Protein AF-A0A151JAX7-F1 (afdb_monomer_lite)

Secondary structure (DSSP, 8-state):
--TTTSS---SEETTEE-------TT----TTTTTS-SSHHHHHHHHTT--GGGPPPP-------------------------HHHHHHHHHHHHHHHHHHHHHHHHHHHSTTGGGS-HHHHHHHHHHHHHHHHHHHHHT-SS-HHHHH-S---S--HHHHHHHHHHHHHHHHT--HHHHHHHHHHHH--GGG-TTSTTHHHHHHHHHHHHHHHHHHHGGG-TTHHHHHHHHHTTHHHHHHS-HHHHHHHHTHHHHTT--HHHHHHH--

Structure (mmCIF, N/CA/C/O backbone):
data_AF-A0A151JAX7-F1
#
_entry.id   AF-A0A151JAX7-F1
#
loop_
_atom_site.group_PDB
_atom_site.id
_atom_site.type_symbol
_atom_site.label_atom_id
_atom_site.label_alt_id
_atom_site.label_comp_id
_atom_site.label_asym_id
_atom_site.label_entity_id
_atom_site.label_seq_id
_atom_site.pdbx_PDB_ins_code
_atom_site.Cartn_x
_atom_site.Cartn_y
_atom_site.Cartn_z
_atom_site.occupancy
_atom_site.B_iso_or_equiv
_atom_site.auth_seq_id
_atom_site.auth_comp_id
_atom_site.auth_asym_id
_atom_site.auth_atom_id
_atom_site.pdbx_PDB_model_num
ATOM 1 N N . SER A 1 1 ? -1.489 -34.988 -18.389 1.00 73.06 1 SER A N 1
ATOM 2 C CA . SER A 1 1 ? -1.586 -33.617 -17.845 1.00 73.06 1 SER A CA 1
ATOM 3 C C . SER A 1 1 ? -2.303 -33.645 -16.506 1.00 73.06 1 SER A C 1
ATOM 5 O O . SER A 1 1 ? -2.998 -34.612 -16.208 1.00 73.06 1 SER A O 1
ATOM 7 N N . CYS A 1 2 ? -2.113 -32.609 -15.694 1.00 79.25 2 CYS A N 1
ATOM 8 C CA . CYS A 1 2 ? -2.786 -32.415 -14.418 1.00 79.25 2 CYS A CA 1
ATOM 9 C C . CYS A 1 2 ? -4.282 -32.121 -14.620 1.00 79.25 2 CYS A C 1
ATOM 11 O O . CYS A 1 2 ? -4.638 -31.241 -15.404 1.00 79.25 2 CYS A O 1
ATOM 13 N N . LYS A 1 3 ? -5.155 -32.807 -13.873 1.00 77.44 3 LYS A N 1
ATOM 14 C CA . LYS A 1 3 ? -6.619 -32.620 -13.922 1.00 77.44 3 LYS A CA 1
ATOM 15 C C . LYS A 1 3 ? -7.117 -31.334 -13.240 1.00 77.44 3 LYS A C 1
ATOM 17 O O . LYS A 1 3 ? -8.266 -30.961 -13.440 1.00 77.44 3 LYS A O 1
ATOM 22 N N . VAL A 1 4 ? -6.258 -30.653 -12.477 1.00 74.44 4 VAL A N 1
ATOM 23 C CA . VAL A 1 4 ? -6.558 -29.386 -11.777 1.00 74.44 4 VAL A CA 1
ATOM 24 C C . VAL A 1 4 ? -6.078 -28.155 -12.556 1.00 74.44 4 VAL A C 1
ATOM 26 O O . VAL A 1 4 ? -6.775 -27.149 -12.568 1.00 74.44 4 VAL A O 1
ATOM 29 N N . CYS A 1 5 ? -4.898 -28.221 -13.191 1.00 73.25 5 CYS A N 1
ATOM 30 C CA . CYS A 1 5 ? -4.202 -27.054 -13.765 1.00 73.25 5 CYS A CA 1
ATOM 31 C C . CYS A 1 5 ? -3.750 -27.213 -15.233 1.00 73.25 5 CYS A C 1
ATOM 33 O O . CYS A 1 5 ? -3.081 -26.329 -15.764 1.00 73.25 5 CYS A O 1
ATOM 35 N N . GLY A 1 6 ? -4.025 -28.351 -15.882 1.00 73.19 6 GLY A N 1
ATOM 36 C CA . GLY A 1 6 ? -3.649 -28.634 -17.278 1.00 73.19 6 GLY A CA 1
ATOM 37 C C . GLY A 1 6 ? -2.161 -28.930 -17.540 1.00 73.19 6 GLY A C 1
ATOM 38 O O . GLY A 1 6 ? -1.843 -29.594 -18.524 1.00 73.19 6 GLY A O 1
ATOM 39 N N . ASP A 1 7 ? -1.251 -28.503 -16.661 1.00 72.50 7 ASP A N 1
ATOM 40 C CA . ASP A 1 7 ? 0.206 -28.640 -16.828 1.00 72.50 7 ASP A CA 1
ATOM 41 C C . ASP A 1 7 ? 0.717 -30.104 -16.840 1.00 72.50 7 ASP A C 1
ATOM 43 O O . ASP A 1 7 ? -0.029 -31.067 -16.626 1.00 72.50 7 ASP A O 1
ATOM 47 N N . ARG A 1 8 ? 2.022 -30.293 -17.073 1.00 75.50 8 ARG A N 1
ATOM 48 C CA . ARG A 1 8 ? 2.730 -31.554 -16.832 1.00 75.50 8 ARG A CA 1
ATOM 49 C C . ARG A 1 8 ? 2.497 -32.011 -15.385 1.00 75.50 8 ARG A C 1
ATOM 51 O O . ARG A 1 8 ? 2.460 -31.211 -14.457 1.00 75.50 8 ARG A O 1
ATOM 58 N N . SER A 1 9 ? 2.303 -33.314 -15.223 1.00 71.88 9 SER A N 1
ATOM 59 C CA . SER A 1 9 ? 2.094 -33.986 -13.942 1.00 71.88 9 SER A CA 1
ATOM 60 C C . SER A 1 9 ? 3.089 -35.137 -13.873 1.00 71.88 9 SER A C 1
ATOM 62 O O . SER A 1 9 ? 3.287 -35.814 -14.885 1.00 71.88 9 SER A O 1
ATOM 64 N N . TYR A 1 10 ? 3.736 -35.316 -12.722 1.00 71.38 10 TYR A N 1
ATOM 65 C CA . TYR A 1 10 ? 4.829 -36.279 -12.541 1.00 71.38 10 TYR A CA 1
ATOM 66 C C . TYR A 1 10 ? 4.377 -37.596 -11.888 1.00 71.38 10 TYR A C 1
ATOM 68 O O . TYR A 1 10 ? 5.134 -38.559 -11.871 1.00 71.38 10 TYR A O 1
ATOM 76 N N . GLY A 1 11 ? 3.130 -37.673 -11.412 1.00 73.94 11 GLY A N 1
ATOM 77 C CA . GLY A 1 11 ? 2.561 -38.868 -10.794 1.00 73.94 11 GLY A CA 1
ATOM 78 C C . GLY A 1 11 ? 1.095 -38.684 -10.398 1.00 73.94 11 GLY A C 1
ATOM 79 O O . GLY A 1 11 ? 0.466 -37.676 -10.729 1.00 73.94 11 GLY A O 1
ATOM 80 N N . LYS A 1 12 ? 0.544 -39.660 -9.670 1.00 71.94 12 LYS A N 1
ATOM 81 C CA . LYS A 1 12 ? -0.737 -39.507 -8.965 1.00 71.94 12 LYS A CA 1
ATOM 82 C C . LYS A 1 12 ? -0.459 -38.993 -7.554 1.00 71.94 12 LYS A C 1
ATOM 84 O O . LYS A 1 12 ? 0.249 -39.655 -6.804 1.00 71.94 12 LYS A O 1
ATOM 89 N N . HIS A 1 13 ? -1.041 -37.856 -7.192 1.00 68.00 13 HIS A N 1
ATOM 90 C CA . HIS A 1 13 ? -0.962 -37.278 -5.852 1.00 68.00 13 HIS A CA 1
ATOM 91 C C . HIS A 1 13 ? -2.361 -37.435 -5.245 1.00 68.00 13 HIS A C 1
ATOM 93 O O . HIS A 1 13 ? -3.346 -36.988 -5.840 1.00 68.00 13 HIS A O 1
ATOM 99 N N . TYR A 1 14 ? -2.462 -38.145 -4.118 1.00 73.12 14 TYR A N 1
ATOM 100 C CA . TYR A 1 14 ? -3.731 -38.418 -3.423 1.00 73.12 14 TYR A CA 1
ATOM 101 C C . TYR A 1 14 ? -4.831 -39.024 -4.332 1.00 73.12 14 TYR A C 1
ATOM 103 O O . TYR A 1 14 ? -6.004 -38.656 -4.266 1.00 73.12 14 TYR A O 1
ATOM 111 N N . GLY A 1 15 ? -4.426 -39.936 -5.227 1.00 73.56 15 GLY A N 1
ATOM 112 C CA . GLY A 1 15 ? -5.291 -40.655 -6.176 1.00 73.56 15 GLY A CA 1
ATOM 113 C C . GLY A 1 15 ? -5.377 -40.056 -7.590 1.00 73.56 15 GLY A C 1
ATOM 114 O O . GLY A 1 15 ? -5.589 -40.801 -8.549 1.00 73.56 15 GLY A O 1
ATOM 115 N N . VAL A 1 16 ? -5.137 -38.751 -7.758 1.00 75.38 16 VAL A N 1
ATOM 116 C CA . VAL A 1 16 ? -5.398 -38.015 -9.014 1.00 75.38 16 VAL A CA 1
ATOM 117 C C . VAL A 1 16 ? -4.095 -37.508 -9.651 1.00 75.38 16 VAL A C 1
ATOM 119 O O . VAL A 1 16 ? -3.148 -37.149 -8.956 1.00 75.38 16 VAL A O 1
ATOM 122 N N . TYR A 1 17 ? -4.016 -37.461 -10.987 1.00 73.00 17 TYR A N 1
ATOM 123 C CA . TYR A 1 17 ? -2.887 -36.830 -11.691 1.00 73.00 17 TYR A CA 1
ATOM 124 C C . TYR A 1 17 ? -2.927 -35.306 -11.512 1.00 73.00 17 TYR A C 1
ATOM 126 O O . TYR A 1 17 ? -3.773 -34.627 -12.104 1.00 73.00 17 TYR A O 1
ATOM 134 N N . CYS A 1 18 ? -2.008 -34.780 -10.702 1.00 62.34 18 CYS A N 1
ATOM 135 C CA . CYS A 1 18 ? -2.061 -33.423 -10.150 1.00 62.34 18 CYS A CA 1
ATOM 136 C C . CYS A 1 18 ? -0.757 -32.622 -10.349 1.00 62.34 18 CYS A C 1
ATOM 138 O O . CYS A 1 18 ? 0.192 -33.099 -10.974 1.00 62.34 18 CYS A O 1
ATOM 140 N N . CYS A 1 19 ? -0.756 -31.368 -9.887 1.00 66.56 19 CYS A N 1
ATOM 141 C CA . CYS A 1 19 ? 0.385 -30.448 -9.858 1.00 66.56 19 CYS A CA 1
ATOM 142 C C . CYS A 1 19 ? 0.370 -29.718 -8.500 1.00 66.56 19 CYS A C 1
ATOM 144 O O . CYS A 1 19 ? -0.684 -29.204 -8.113 1.00 66.56 19 CYS A O 1
ATOM 146 N N . ASP A 1 20 ? 1.486 -29.673 -7.774 1.00 52.22 20 ASP A N 1
ATOM 147 C CA . ASP A 1 20 ? 1.509 -29.253 -6.359 1.00 52.22 20 ASP A CA 1
ATOM 148 C C . ASP A 1 20 ? 1.363 -27.731 -6.163 1.00 52.22 20 ASP A C 1
ATOM 150 O O . ASP A 1 20 ? 1.928 -26.945 -6.931 1.00 52.22 20 ASP A O 1
ATOM 154 N N . GLY A 1 21 ? 0.562 -27.298 -5.177 1.00 51.09 21 GLY A N 1
ATOM 155 C CA . GLY A 1 21 ? 0.432 -25.887 -4.764 1.00 51.09 21 GLY A CA 1
ATOM 156 C C . GLY A 1 21 ? -0.995 -25.333 -4.592 1.00 51.09 21 GLY A C 1
ATOM 157 O O . GLY A 1 21 ? -1.982 -26.048 -4.783 1.00 51.09 21 GLY A O 1
ATOM 158 N N . TYR A 1 22 ? -1.056 -24.035 -4.252 1.00 42.94 22 TYR A N 1
ATOM 159 C CA . TYR A 1 22 ? -2.248 -23.274 -3.826 1.00 42.94 22 TYR A CA 1
ATOM 160 C C . TYR A 1 22 ? -3.025 -22.559 -4.973 1.00 42.94 22 TYR A C 1
ATOM 162 O O . TYR A 1 22 ? -3.009 -23.091 -6.075 1.00 42.94 22 TYR A O 1
ATOM 170 N N . SER A 1 23 ? -3.886 -21.549 -4.723 1.00 43.47 23 SER A N 1
ATOM 171 C CA . SER A 1 23 ? -5.300 -21.575 -5.172 1.00 43.47 23 SER A CA 1
ATOM 172 C C . SER A 1 23 ? -6.257 -20.384 -4.784 1.00 43.47 23 SER A C 1
ATOM 174 O O . SER A 1 23 ? -6.189 -20.072 -3.643 1.00 43.47 23 SER A O 1
ATOM 176 N N . ASP A 1 24 ? -7.217 -19.720 -5.503 1.00 41.16 24 ASP A N 1
ATOM 177 C CA . ASP A 1 24 ? -8.305 -18.845 -4.842 1.00 41.16 24 ASP A CA 1
ATOM 178 C C . ASP A 1 24 ? -9.537 -18.392 -5.684 1.00 41.16 24 ASP A C 1
ATOM 180 O O . ASP A 1 24 ? -9.745 -18.870 -6.795 1.00 41.16 24 ASP A O 1
ATOM 184 N N . GLY A 1 25 ? -10.445 -17.596 -5.089 1.00 52.47 25 GLY A N 1
ATOM 185 C CA . GLY A 1 25 ? -11.794 -18.029 -4.651 1.00 52.47 25 GLY A CA 1
ATOM 186 C C . GLY A 1 25 ? -12.815 -18.388 -5.721 1.00 52.47 25 GLY A C 1
ATOM 187 O O . GLY A 1 25 ? -13.647 -19.280 -5.530 1.00 52.47 25 GLY A O 1
ATOM 188 N N . SER A 1 26 ? -12.696 -17.731 -6.864 1.00 61.34 26 SER A N 1
ATOM 189 C CA . SER A 1 26 ? -13.415 -18.004 -8.113 1.00 61.34 26 SER A CA 1
ATOM 190 C C . SER A 1 26 ? -12.463 -17.992 -9.319 1.00 61.34 26 SER A C 1
ATOM 192 O O . SER A 1 26 ? -12.898 -18.053 -10.467 1.00 61.34 26 SER A O 1
ATOM 194 N N . CYS A 1 27 ? -11.153 -17.900 -9.070 1.00 67.12 27 CYS A N 1
ATOM 195 C CA . CYS A 1 27 ? -10.136 -17.640 -10.074 1.00 67.12 27 CYS A CA 1
ATOM 196 C C . CYS A 1 27 ? -9.941 -18.835 -11.015 1.00 67.12 27 CYS A C 1
ATOM 198 O O . CYS A 1 27 ? -9.907 -19.996 -10.604 1.00 67.12 27 CYS A O 1
ATOM 200 N N . THR A 1 28 ? -9.750 -18.538 -12.300 1.00 74.75 28 THR A N 1
ATOM 201 C CA . THR A 1 28 ? -9.450 -19.542 -13.324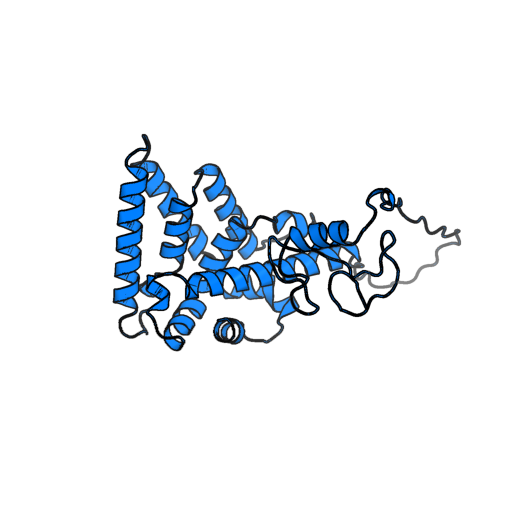 1.00 74.75 28 THR A CA 1
ATOM 202 C C . THR A 1 28 ? -8.102 -20.210 -13.046 1.00 74.75 28 THR A C 1
ATOM 204 O O . THR A 1 28 ? -7.063 -19.552 -13.056 1.00 74.75 28 THR A O 1
ATOM 207 N N . ILE A 1 29 ? -8.109 -21.526 -12.831 1.00 77.00 29 ILE A N 1
ATOM 208 C CA . ILE A 1 29 ? -6.897 -22.309 -12.569 1.00 77.00 29 ILE A CA 1
ATOM 209 C C . ILE A 1 29 ? -6.348 -22.864 -13.888 1.00 77.00 29 ILE A C 1
ATOM 211 O O . ILE A 1 29 ? -6.883 -23.819 -14.447 1.00 77.00 29 ILE A O 1
ATOM 215 N N . ASP A 1 30 ? -5.249 -22.283 -14.362 1.00 79.50 30 ASP A N 1
ATOM 216 C CA . ASP A 1 30 ? -4.492 -22.744 -15.531 1.00 79.50 30 ASP A CA 1
ATOM 217 C C . ASP A 1 30 ? -2.988 -22.849 -15.226 1.00 79.50 30 ASP A C 1
ATOM 219 O O . ASP A 1 30 ? -2.532 -22.526 -14.127 1.00 79.50 30 ASP A O 1
ATOM 223 N N . LYS A 1 31 ? -2.197 -23.305 -16.204 1.00 73.88 31 LYS A N 1
ATOM 224 C CA . LYS A 1 31 ? -0.750 -23.518 -16.058 1.00 73.88 31 LYS A CA 1
ATOM 225 C C . LYS A 1 31 ? 0.021 -22.277 -15.581 1.00 73.88 31 LYS A C 1
ATOM 227 O O . LYS A 1 31 ? 0.995 -22.446 -14.850 1.00 73.88 31 LYS A O 1
ATOM 232 N N . ALA A 1 32 ? -0.377 -21.071 -15.988 1.00 71.56 32 ALA A N 1
ATOM 233 C CA . ALA A 1 32 ? 0.330 -19.832 -15.665 1.00 71.56 32 ALA A CA 1
ATOM 234 C C . ALA A 1 32 ? -0.157 -19.205 -14.349 1.00 71.56 32 ALA A C 1
ATOM 236 O O . ALA A 1 32 ? 0.637 -18.630 -13.608 1.00 71.56 32 ALA A O 1
ATOM 237 N N . ARG A 1 33 ? -1.455 -19.330 -14.046 1.00 68.50 33 ARG A N 1
ATOM 238 C CA . ARG A 1 33 ? -2.114 -18.622 -12.933 1.00 68.50 33 ARG A CA 1
ATOM 239 C C . ARG A 1 33 ? -2.402 -19.488 -11.710 1.00 68.50 33 ARG A C 1
ATOM 241 O O . ARG A 1 33 ? -2.805 -18.967 -10.674 1.00 68.50 33 ARG A O 1
ATOM 248 N N . ARG A 1 34 ? -2.149 -20.801 -11.786 1.00 71.69 34 ARG A N 1
ATOM 249 C CA . ARG A 1 34 ? -2.422 -21.767 -10.706 1.00 71.69 34 ARG A CA 1
ATOM 250 C C . ARG A 1 34 ? -1.874 -21.397 -9.325 1.00 71.69 34 ARG A C 1
ATOM 252 O O . ARG A 1 34 ? -2.428 -21.907 -8.373 1.00 71.69 34 ARG A O 1
ATOM 259 N N . ASN A 1 35 ? -0.827 -20.578 -9.194 1.00 73.38 35 ASN A N 1
ATOM 260 C CA . ASN A 1 35 ? -0.209 -20.246 -7.899 1.00 73.38 35 ASN A CA 1
ATOM 261 C C . ASN A 1 35 ? -0.649 -18.884 -7.317 1.00 73.38 35 ASN A C 1
ATOM 263 O O . ASN A 1 35 ? -0.213 -18.538 -6.229 1.00 73.38 35 ASN A O 1
ATOM 267 N N . TRP A 1 36 ? -1.473 -18.090 -8.011 1.00 72.75 36 TRP A N 1
ATOM 268 C CA . TRP A 1 36 ? -1.684 -16.658 -7.712 1.00 72.75 36 TRP A CA 1
ATOM 269 C C . TRP A 1 36 ? -2.466 -16.322 -6.413 1.00 72.75 36 TRP A C 1
ATOM 271 O O . TRP A 1 36 ? -2.950 -15.198 -6.292 1.00 72.75 36 TRP A O 1
ATOM 281 N N . CYS A 1 37 ? -2.700 -17.270 -5.493 1.00 71.19 37 CYS A N 1
ATOM 282 C CA . CYS A 1 37 ? -3.835 -17.207 -4.556 1.00 71.19 37 CYS A CA 1
ATOM 283 C C . CYS A 1 37 ? -3.800 -18.310 -3.420 1.00 71.19 37 CYS A C 1
ATOM 285 O O . CYS A 1 37 ? -3.075 -19.277 -3.637 1.00 71.19 37 CYS A O 1
ATOM 287 N N . PRO A 1 38 ? -4.520 -18.227 -2.252 1.00 73.31 38 PRO A N 1
ATOM 288 C CA . PRO A 1 38 ? -4.564 -19.266 -1.152 1.00 73.31 38 PRO A CA 1
ATOM 289 C C . PRO A 1 38 ? -5.632 -20.433 -1.126 1.00 73.31 38 PRO A C 1
ATOM 291 O O . PRO A 1 38 ? -5.259 -21.595 -1.233 1.00 73.31 38 PRO A O 1
ATOM 294 N N . HIS A 1 39 ? -6.950 -20.165 -1.075 1.00 73.12 39 HIS A N 1
ATOM 295 C CA . HIS A 1 39 ? -8.173 -20.998 -1.314 1.00 73.12 39 HIS A CA 1
ATOM 296 C C . HIS A 1 39 ? -8.379 -22.098 -2.422 1.00 73.12 39 HIS A C 1
ATOM 298 O O . HIS A 1 39 ? -8.172 -23.297 -2.260 1.00 73.12 39 HIS A O 1
ATOM 304 N N . CYS A 1 40 ? -9.026 -21.708 -3.535 1.00 75.75 40 CYS A N 1
ATOM 305 C CA . CYS A 1 40 ? -9.858 -22.446 -4.519 1.00 75.75 40 CYS A CA 1
ATOM 306 C C . CYS A 1 40 ? -9.286 -23.520 -5.479 1.00 75.75 40 CYS A C 1
ATOM 308 O O . CYS A 1 40 ? -10.013 -24.442 -5.812 1.00 75.75 40 CYS A O 1
ATOM 310 N N . ARG A 1 41 ? -8.043 -23.512 -5.972 1.00 80.88 41 ARG A N 1
ATOM 311 C CA . ARG A 1 41 ? -7.425 -24.757 -6.494 1.00 80.88 41 ARG A CA 1
ATOM 312 C C . ARG A 1 41 ? -7.382 -25.911 -5.474 1.00 80.88 41 ARG A C 1
ATOM 314 O O . ARG A 1 41 ? -7.510 -27.033 -5.941 1.00 80.88 41 ARG A O 1
ATOM 321 N N . LEU A 1 42 ? -7.371 -25.708 -4.145 1.00 79.56 42 LEU A N 1
ATOM 322 C CA . LEU A 1 42 ? -7.659 -26.802 -3.191 1.00 79.56 42 LEU A CA 1
ATOM 323 C C . LEU A 1 42 ? -9.133 -27.244 -3.282 1.00 79.56 42 LEU A C 1
ATOM 325 O O . LEU A 1 42 ? -9.419 -28.426 -3.458 1.00 79.56 42 LEU A O 1
ATOM 329 N N . LYS A 1 43 ? -10.075 -26.292 -3.306 1.00 82.88 43 LYS A N 1
ATOM 330 C CA . LYS A 1 43 ? -11.500 -26.543 -3.630 1.00 82.88 43 LYS A CA 1
ATOM 331 C C . LYS A 1 43 ? -11.659 -27.267 -4.984 1.00 82.88 43 LYS A C 1
ATOM 333 O O . LYS A 1 43 ? -12.520 -28.133 -5.131 1.00 82.88 43 LYS A O 1
ATOM 338 N N . LYS A 1 44 ? -10.780 -26.997 -5.959 1.00 81.62 44 LYS A N 1
ATOM 339 C CA . LYS A 1 44 ? -10.714 -27.665 -7.265 1.00 81.62 44 LYS A CA 1
ATOM 340 C C . LYS A 1 44 ? -10.118 -29.068 -7.155 1.00 81.62 44 LYS A C 1
ATOM 342 O O . LYS A 1 44 ? -10.669 -29.962 -7.789 1.00 81.62 44 LYS A O 1
ATOM 347 N N . CYS A 1 45 ? -9.078 -29.279 -6.346 1.00 80.62 45 CYS A N 1
ATOM 348 C CA . CYS A 1 45 ? -8.534 -30.595 -6.005 1.00 80.62 45 CYS A CA 1
ATOM 349 C C . CYS A 1 45 ? -9.628 -31.503 -5.425 1.00 80.62 45 CYS A C 1
ATOM 351 O O . CYS A 1 45 ? -9.833 -32.605 -5.933 1.00 80.62 45 CYS A O 1
ATOM 353 N N . PHE A 1 46 ? -10.406 -31.018 -4.452 1.00 84.25 46 PHE A N 1
ATOM 354 C CA . PHE A 1 46 ? -11.568 -31.753 -3.945 1.00 84.25 46 PHE A CA 1
ATOM 355 C C . PHE A 1 46 ? -12.623 -31.978 -5.044 1.00 84.25 46 PHE A C 1
ATOM 357 O O . PHE A 1 46 ? -13.081 -33.103 -5.219 1.00 84.25 46 PHE A O 1
ATOM 364 N N . SER A 1 47 ? -12.915 -30.975 -5.888 1.00 82.88 47 SER A N 1
ATOM 365 C CA . SER A 1 47 ? -13.847 -31.131 -7.026 1.00 82.88 47 SER A CA 1
ATOM 366 C C . SER A 1 47 ? -13.414 -32.145 -8.102 1.00 82.88 47 SER A C 1
ATOM 368 O O . SER A 1 47 ? -14.223 -32.483 -8.962 1.00 82.88 47 SER A O 1
ATOM 370 N N . VAL A 1 48 ? -12.153 -32.599 -8.103 1.00 83.00 48 VAL A N 1
ATOM 371 C CA . VAL A 1 48 ? -11.654 -33.658 -9.004 1.00 83.00 48 VAL A CA 1
ATOM 372 C C . VAL A 1 48 ? -11.373 -34.981 -8.279 1.00 83.00 48 VAL A C 1
ATOM 374 O O . VAL A 1 48 ? -10.756 -35.867 -8.866 1.00 83.00 48 VAL A O 1
ATOM 377 N N . GLY A 1 49 ? -11.827 -35.131 -7.028 1.00 81.88 49 GLY A N 1
ATOM 378 C CA . GLY A 1 49 ? -11.735 -36.381 -6.267 1.00 81.88 49 GLY A CA 1
ATOM 379 C C . GLY A 1 49 ? -10.396 -36.621 -5.560 1.00 81.88 49 GLY A C 1
ATOM 380 O O . GLY A 1 49 ? -9.997 -37.771 -5.395 1.00 81.88 49 GLY A O 1
ATOM 381 N N . MET A 1 50 ? -9.676 -35.566 -5.165 1.00 85.12 50 MET A N 1
ATOM 382 C CA . MET A 1 50 ? -8.448 -35.701 -4.370 1.00 85.12 50 MET A CA 1
ATOM 383 C C . MET A 1 50 ? -8.758 -36.197 -2.942 1.00 85.12 50 MET A C 1
ATOM 385 O O . MET A 1 50 ? -9.537 -35.564 -2.232 1.00 85.12 50 MET A O 1
ATOM 389 N N . ASN A 1 51 ? -8.143 -37.306 -2.512 1.00 80.38 51 ASN A N 1
ATOM 390 C CA . ASN A 1 51 ? -8.440 -37.952 -1.225 1.00 80.38 51 ASN A CA 1
ATOM 391 C C . ASN A 1 51 ? -7.584 -37.407 -0.062 1.00 80.38 51 ASN A C 1
ATOM 393 O O . ASN A 1 51 ? -6.378 -37.648 -0.013 1.00 80.38 51 ASN A O 1
ATOM 397 N N . THR A 1 52 ? -8.209 -36.754 0.921 1.00 77.19 52 THR A N 1
ATOM 398 C CA . THR A 1 52 ? -7.540 -36.252 2.138 1.00 77.19 52 THR A CA 1
ATOM 399 C C . THR A 1 52 ? -6.934 -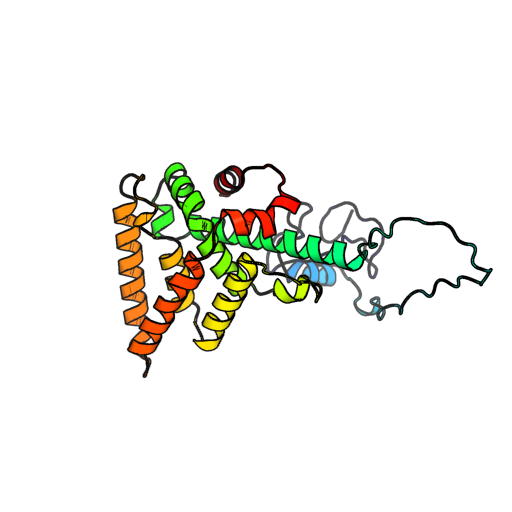37.358 3.004 1.00 77.19 52 THR A C 1
ATOM 401 O O . THR A 1 52 ? -5.847 -37.172 3.540 1.00 77.19 52 THR A O 1
ATOM 404 N N . ALA A 1 53 ? -7.563 -38.535 3.085 1.00 77.12 53 ALA A N 1
ATOM 405 C CA . ALA A 1 53 ? -7.079 -39.666 3.886 1.00 77.12 53 ALA A CA 1
ATOM 406 C C . ALA A 1 53 ? -5.823 -40.356 3.306 1.00 77.12 53 ALA A C 1
ATOM 408 O O . ALA A 1 53 ? -5.342 -41.340 3.861 1.00 77.12 53 ALA A O 1
ATOM 409 N N . ALA A 1 54 ? -5.291 -39.860 2.182 1.00 76.81 54 ALA A N 1
ATOM 410 C CA . ALA A 1 54 ? -3.994 -40.264 1.642 1.00 76.81 54 ALA A CA 1
ATOM 411 C C . ALA A 1 54 ? -2.832 -39.352 2.098 1.00 76.81 54 ALA A C 1
ATOM 413 O O . ALA A 1 54 ? -1.689 -39.589 1.704 1.00 76.81 54 ALA A O 1
ATOM 414 N N . VAL A 1 55 ? -3.099 -38.321 2.912 1.00 78.50 55 VAL A N 1
ATOM 415 C CA . VAL A 1 55 ? -2.067 -37.581 3.655 1.00 78.50 55 VAL A CA 1
ATOM 416 C C . VAL A 1 5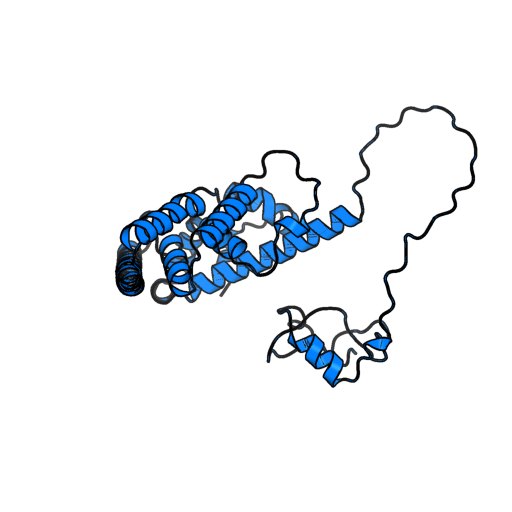5 ? -1.609 -38.447 4.831 1.00 78.50 55 VAL A C 1
ATOM 418 O O . VAL A 1 55 ? -2.432 -38.943 5.595 1.00 78.50 55 VAL A O 1
ATOM 421 N N . GLN A 1 56 ? -0.298 -38.642 4.966 1.00 78.81 56 GLN A N 1
ATOM 422 C CA . GLN A 1 56 ? 0.313 -39.287 6.131 1.00 78.81 56 GLN A CA 1
ATOM 423 C C . GLN A 1 56 ? 0.871 -38.216 7.071 1.00 78.81 56 GLN A C 1
ATOM 425 O O . GLN A 1 56 ? 1.247 -37.140 6.607 1.00 78.81 56 GLN A O 1
ATOM 430 N N . GLU A 1 57 ? 0.963 -38.522 8.364 1.00 77.31 57 GLU A N 1
ATOM 431 C CA . GLU A 1 57 ? 1.706 -37.687 9.314 1.00 77.31 57 GLU A CA 1
ATOM 432 C C . GLU A 1 57 ? 3.189 -37.581 8.926 1.00 77.31 57 GLU A C 1
ATOM 434 O O . GLU A 1 57 ? 3.733 -38.432 8.209 1.00 77.31 57 GLU A O 1
ATOM 439 N N . GLU A 1 58 ? 3.840 -36.512 9.392 1.00 72.94 58 GLU A N 1
ATOM 440 C CA . GLU A 1 58 ? 5.215 -36.201 9.013 1.00 72.94 58 GLU A CA 1
ATOM 441 C C . GLU A 1 58 ? 6.187 -37.328 9.362 1.00 72.94 58 GLU A C 1
ATOM 443 O O . GLU A 1 58 ? 6.228 -37.855 10.477 1.00 72.94 58 GLU A O 1
ATOM 448 N N . ARG A 1 59 ? 7.015 -37.697 8.383 1.00 71.56 59 ARG A N 1
ATOM 449 C CA . ARG A 1 59 ? 7.975 -38.787 8.562 1.00 71.56 59 ARG A CA 1
ATOM 450 C C . ARG A 1 59 ? 9.158 -38.266 9.361 1.00 71.56 59 ARG A C 1
ATOM 452 O O . ARG A 1 59 ? 9.957 -37.491 8.838 1.00 71.56 59 ARG A O 1
ATOM 459 N N . GLY A 1 60 ? 9.270 -38.738 10.604 1.00 67.69 60 GLY A N 1
ATOM 460 C CA . GLY A 1 60 ? 10.337 -38.364 11.533 1.00 67.69 60 GLY A CA 1
ATOM 461 C C . GLY A 1 60 ? 11.751 -38.461 10.928 1.00 67.69 60 GLY A C 1
ATOM 462 O O . GLY A 1 60 ? 11.960 -39.198 9.955 1.00 67.69 60 GLY A O 1
ATOM 463 N N . PRO A 1 61 ? 12.733 -37.717 11.478 1.00 69.06 61 PRO A N 1
ATOM 464 C CA . PRO A 1 61 ? 14.035 -37.508 10.849 1.00 69.06 61 PRO A CA 1
ATOM 465 C C . PRO A 1 61 ? 14.699 -38.805 10.376 1.00 69.06 61 PRO A C 1
ATOM 467 O O . PRO A 1 61 ? 14.912 -39.736 11.153 1.00 69.06 61 PRO A O 1
ATOM 470 N N . ARG A 1 62 ? 15.051 -38.865 9.084 1.00 62.38 62 ARG A N 1
ATOM 471 C CA . ARG A 1 62 ? 15.673 -40.051 8.474 1.00 62.38 62 ARG A CA 1
ATOM 472 C C . ARG A 1 62 ? 17.092 -40.237 9.012 1.00 62.38 62 ARG A C 1
ATOM 474 O O . ARG A 1 62 ? 18.044 -39.696 8.447 1.00 62.38 62 ARG A O 1
ATOM 481 N N . ALA A 1 63 ? 17.228 -41.010 10.085 1.00 51.75 63 ALA A N 1
ATOM 482 C CA . ALA A 1 63 ? 18.513 -41.358 10.673 1.00 51.75 63 ALA A CA 1
ATOM 483 C C . ALA A 1 63 ? 19.429 -42.015 9.624 1.00 51.75 63 ALA A C 1
ATOM 485 O O . ALA A 1 63 ? 19.178 -43.123 9.149 1.00 51.75 63 ALA A O 1
ATOM 486 N N . ARG A 1 64 ? 20.507 -41.318 9.247 1.00 56.16 64 ARG A N 1
ATOM 487 C CA . ARG A 1 64 ? 21.598 -41.901 8.461 1.00 56.16 64 ARG A CA 1
ATOM 488 C C . ARG A 1 64 ? 22.566 -42.570 9.428 1.00 56.16 64 ARG A C 1
ATOM 490 O O . ARG A 1 64 ? 23.370 -41.886 10.055 1.00 56.16 64 ARG A O 1
ATOM 497 N N . ASN A 1 65 ? 22.493 -43.894 9.532 1.00 41.69 65 ASN A N 1
ATOM 498 C CA . ASN A 1 65 ? 23.449 -44.678 10.310 1.00 41.69 65 ASN A CA 1
ATOM 499 C C . ASN A 1 65 ? 24.856 -44.543 9.703 1.00 41.69 65 ASN A C 1
ATOM 501 O O . ASN A 1 65 ? 25.174 -45.205 8.718 1.00 41.69 65 ASN A O 1
ATOM 505 N N . ASN A 1 66 ? 25.697 -43.704 10.309 1.00 41.75 66 ASN A N 1
ATOM 506 C CA . ASN A 1 66 ? 27.136 -43.675 10.065 1.00 41.75 66 ASN A CA 1
ATOM 507 C C . ASN A 1 66 ? 27.831 -44.492 11.164 1.00 41.75 66 ASN A C 1
ATOM 509 O O . ASN A 1 66 ? 27.938 -44.047 12.305 1.00 41.75 66 ASN A O 1
ATOM 513 N N . SER A 1 67 ? 28.301 -45.689 10.819 1.00 38.16 67 SER A N 1
ATOM 514 C CA . SER A 1 67 ? 29.174 -46.500 11.674 1.00 38.16 67 SER A CA 1
ATOM 515 C C . SER A 1 67 ? 30.548 -45.841 11.855 1.00 38.16 67 SER A C 1
ATOM 517 O O . SER A 1 67 ? 31.071 -45.231 10.923 1.00 38.16 67 SER A O 1
ATOM 519 N N . LEU A 1 68 ? 31.133 -45.974 13.048 1.00 42.47 68 LEU A N 1
ATOM 520 C CA . LEU A 1 68 ? 32.380 -45.310 13.441 1.00 42.47 68 LEU A CA 1
ATOM 521 C C . LEU A 1 68 ? 33.620 -45.883 12.731 1.00 42.47 68 LEU A C 1
ATOM 523 O O . LEU A 1 68 ? 33.786 -47.100 12.666 1.00 42.47 68 LEU A O 1
ATOM 527 N N . SER A 1 69 ? 34.567 -45.010 12.377 1.00 34.34 69 SER A N 1
ATOM 528 C CA . SER A 1 69 ? 36.006 -45.313 12.419 1.00 34.34 69 SER A CA 1
ATOM 529 C C . SER A 1 69 ? 36.842 -44.031 12.619 1.00 34.34 69 SER A C 1
ATOM 531 O O . SER A 1 69 ? 36.563 -42.998 12.024 1.00 34.34 69 SER A O 1
ATOM 533 N N . ASN A 1 70 ? 37.813 -44.126 13.535 1.00 34.78 70 ASN A N 1
ATOM 534 C CA . ASN A 1 70 ? 38.711 -43.122 14.141 1.00 34.78 70 ASN A CA 1
ATOM 535 C C . ASN A 1 70 ? 39.064 -41.783 13.429 1.00 34.78 70 ASN A C 1
ATOM 537 O O . ASN A 1 70 ? 39.147 -41.711 12.205 1.00 34.78 70 ASN A O 1
ATOM 541 N N . PRO A 1 71 ? 39.441 -40.741 14.208 1.00 42.66 71 PRO A N 1
ATOM 542 C CA . PRO A 1 71 ? 39.952 -39.476 13.679 1.00 42.66 71 PRO A CA 1
ATOM 543 C C . PRO A 1 71 ? 41.460 -39.519 13.371 1.00 42.66 71 PRO A C 1
ATOM 545 O O . PRO A 1 71 ? 42.249 -40.027 14.165 1.00 42.66 71 PRO A O 1
ATOM 548 N N . HIS A 1 72 ? 41.879 -38.856 12.289 1.00 34.84 72 HIS A N 1
ATOM 549 C CA . HIS A 1 72 ? 43.246 -38.345 12.150 1.00 34.84 72 HIS A CA 1
ATOM 550 C C . HIS A 1 72 ? 43.253 -36.900 11.633 1.00 34.84 72 HIS A C 1
ATOM 552 O O . HIS A 1 72 ? 42.463 -36.504 10.779 1.00 34.84 72 HIS A O 1
ATOM 558 N N . ASN A 1 73 ? 44.157 -36.116 12.217 1.00 40.72 73 ASN A N 1
ATOM 559 C CA . ASN A 1 73 ? 44.327 -34.676 12.051 1.00 40.72 73 ASN A CA 1
ATOM 560 C C . ASN A 1 73 ? 44.633 -34.247 10.601 1.00 40.72 73 ASN A C 1
ATOM 562 O O . ASN A 1 73 ? 45.612 -34.708 10.019 1.00 40.72 73 ASN A O 1
ATOM 566 N N . SER A 1 74 ? 43.883 -33.272 10.076 1.00 33.50 74 SER A N 1
ATOM 567 C CA . SER A 1 74 ? 44.436 -32.255 9.167 1.00 33.50 74 SER A CA 1
ATOM 568 C C . SER A 1 74 ? 43.597 -30.969 9.188 1.00 33.50 74 SER A C 1
ATOM 570 O O . SER A 1 74 ? 42.369 -31.006 9.290 1.00 33.50 74 SER A O 1
ATOM 572 N N . ASN A 1 75 ? 44.265 -29.815 9.096 1.00 43.06 75 ASN A N 1
ATOM 573 C CA . ASN A 1 75 ? 43.611 -28.507 9.071 1.00 43.06 75 ASN A CA 1
ATOM 574 C C . ASN A 1 75 ? 42.776 -28.336 7.795 1.00 43.06 75 ASN A C 1
ATOM 576 O O . ASN A 1 75 ? 43.317 -28.331 6.690 1.00 43.06 75 ASN A O 1
ATOM 580 N N . SER A 1 76 ? 41.475 -28.097 7.950 1.00 32.66 76 SER A N 1
ATOM 581 C CA . SER A 1 76 ? 40.620 -27.581 6.880 1.00 32.66 76 SER A CA 1
ATOM 582 C C . SER A 1 76 ? 39.738 -26.458 7.420 1.00 32.66 76 SER A C 1
ATOM 584 O O . SER A 1 76 ? 39.171 -26.550 8.510 1.00 32.66 76 SER A O 1
ATOM 586 N N . THR A 1 77 ? 39.674 -25.350 6.680 1.00 34.97 77 THR A N 1
ATOM 587 C CA . THR A 1 77 ? 38.966 -24.141 7.108 1.00 34.97 77 THR A CA 1
ATOM 588 C C . THR A 1 77 ? 37.464 -24.404 7.144 1.00 34.97 77 THR A C 1
ATOM 590 O O . THR A 1 77 ? 36.842 -24.597 6.097 1.00 34.97 77 THR A O 1
ATOM 593 N N . TRP A 1 78 ? 36.871 -24.390 8.340 1.00 27.28 78 TRP A N 1
ATOM 594 C CA . TRP A 1 78 ? 35.434 -24.578 8.538 1.00 27.28 78 TRP A CA 1
ATOM 595 C C . TRP A 1 78 ? 34.640 -23.406 7.946 1.00 27.28 78 TRP A C 1
ATOM 597 O O . TRP A 1 78 ? 34.284 -22.456 8.640 1.00 27.28 78 TRP A O 1
ATOM 607 N N . LYS A 1 79 ? 34.308 -23.489 6.653 1.00 32.53 79 LYS A N 1
ATOM 608 C CA . LYS A 1 79 ? 33.155 -22.761 6.118 1.00 32.53 79 LYS A CA 1
ATOM 609 C C . LYS A 1 79 ? 31.897 -23.368 6.755 1.00 32.53 79 LYS A C 1
ATOM 611 O O . LYS A 1 79 ? 31.710 -24.582 6.618 1.00 32.53 79 LYS A O 1
ATOM 616 N N . PRO A 1 80 ? 31.046 -22.585 7.443 1.00 34.88 80 PRO A N 1
ATOM 617 C CA . PRO A 1 80 ? 29.810 -23.115 8.002 1.00 34.88 80 PRO A CA 1
ATOM 618 C C . PRO A 1 80 ? 28.940 -23.670 6.871 1.00 34.88 80 PRO A C 1
ATOM 620 O O . PRO A 1 80 ? 28.759 -23.031 5.832 1.00 34.88 80 PRO A O 1
ATOM 623 N N . ARG A 1 81 ? 28.418 -24.885 7.057 1.00 37.19 81 ARG A N 1
ATOM 624 C CA . ARG A 1 81 ? 27.431 -25.455 6.138 1.00 37.19 81 ARG A CA 1
ATOM 625 C C . ARG A 1 81 ? 26.118 -24.713 6.363 1.00 37.19 81 ARG A C 1
ATOM 627 O O . ARG A 1 81 ? 25.550 -24.816 7.442 1.00 37.19 81 ARG A O 1
ATOM 634 N N . VAL A 1 82 ? 25.655 -23.976 5.355 1.00 45.28 82 VAL A N 1
ATOM 635 C CA . VAL A 1 82 ? 24.292 -23.430 5.348 1.00 45.28 82 VAL A CA 1
ATOM 636 C C . VAL A 1 82 ? 23.323 -24.608 5.317 1.00 45.28 82 VAL A C 1
ATOM 638 O O . VAL A 1 82 ? 23.439 -25.473 4.444 1.00 45.28 82 VAL A O 1
ATOM 641 N N . ASP A 1 83 ? 22.397 -24.658 6.271 1.00 42.69 83 ASP A N 1
ATOM 642 C CA . ASP A 1 83 ? 21.433 -25.750 6.345 1.00 42.69 83 ASP A CA 1
ATOM 643 C C . ASP A 1 83 ? 20.420 -25.666 5.182 1.00 42.69 83 ASP A C 1
ATOM 645 O O . ASP A 1 83 ? 19.940 -24.571 4.856 1.00 42.69 83 ASP A O 1
ATOM 649 N N . PRO A 1 84 ? 20.052 -26.792 4.536 1.00 46.41 84 PRO A N 1
ATOM 650 C CA . PRO A 1 84 ? 19.129 -26.774 3.397 1.00 46.41 84 PRO A CA 1
ATOM 651 C C . PRO A 1 84 ? 17.745 -26.194 3.722 1.00 46.41 84 PRO A C 1
ATOM 653 O O . PRO A 1 84 ? 17.094 -25.641 2.839 1.00 46.41 84 PRO A O 1
ATOM 656 N N . SER A 1 85 ? 17.306 -26.291 4.981 1.00 48.84 85 SER A N 1
ATOM 657 C CA . SER A 1 85 ? 16.065 -25.688 5.483 1.00 48.84 85 SER A CA 1
ATOM 658 C C . SER A 1 85 ? 16.116 -24.158 5.458 1.00 48.84 85 SER A C 1
ATOM 660 O O . SER A 1 85 ? 15.190 -23.530 4.948 1.00 48.84 85 SER A O 1
ATOM 662 N N . THR A 1 86 ? 17.214 -23.550 5.919 1.00 52.38 86 THR A N 1
ATOM 663 C CA . THR A 1 86 ? 17.420 -22.092 5.884 1.00 52.38 86 THR A CA 1
ATOM 664 C C . THR A 1 86 ? 17.376 -21.558 4.450 1.00 52.38 86 THR A C 1
ATOM 666 O O . THR A 1 86 ? 16.736 -20.543 4.193 1.00 52.38 86 THR A O 1
ATOM 669 N N . SER A 1 87 ? 17.980 -22.285 3.502 1.00 57.12 87 SER A N 1
ATOM 670 C CA . SER A 1 87 ? 17.975 -21.940 2.068 1.00 57.12 87 SER A CA 1
ATOM 671 C C . SER A 1 87 ? 16.584 -22.025 1.411 1.00 57.12 87 SER A C 1
ATOM 673 O O . SER A 1 87 ? 16.313 -21.349 0.421 1.00 57.12 87 SER A O 1
ATOM 675 N N . PHE A 1 88 ? 15.677 -22.841 1.957 1.00 54.41 88 PHE A N 1
ATOM 676 C CA . PHE A 1 88 ? 14.295 -22.945 1.478 1.00 54.41 88 PHE A CA 1
ATOM 677 C C . PHE A 1 88 ? 13.394 -21.852 2.076 1.00 54.41 88 PHE A C 1
ATOM 679 O O . PHE A 1 88 ? 12.601 -21.240 1.362 1.00 54.41 88 PHE A O 1
ATOM 686 N N . CYS A 1 89 ? 13.562 -21.554 3.367 1.00 62.81 89 CYS A N 1
ATOM 687 C CA . CYS A 1 89 ? 12.861 -20.469 4.058 1.00 62.81 89 CYS A CA 1
ATOM 688 C C . CYS A 1 89 ? 13.114 -19.095 3.417 1.00 62.81 89 CYS A C 1
ATOM 690 O O . CYS A 1 89 ? 12.163 -18.361 3.143 1.00 62.81 89 CYS A O 1
ATOM 692 N N . THR A 1 90 ? 14.371 -18.760 3.106 1.00 67.94 90 THR A N 1
ATOM 693 C CA . THR A 1 90 ? 14.701 -17.479 2.457 1.00 67.94 90 THR A CA 1
ATOM 694 C C . THR A 1 90 ? 14.090 -17.366 1.060 1.00 67.94 90 THR A C 1
ATOM 696 O O . THR A 1 90 ? 13.535 -16.322 0.731 1.00 67.94 90 THR A O 1
ATOM 699 N N . ALA A 1 91 ? 14.076 -18.442 0.264 1.00 72.06 91 ALA A N 1
ATOM 700 C CA . ALA A 1 91 ? 13.413 -18.452 -1.044 1.00 72.06 91 ALA A CA 1
ATOM 701 C C . ALA A 1 91 ? 11.907 -18.117 -0.956 1.00 72.06 91 ALA A C 1
ATOM 703 O O . ALA A 1 91 ? 11.390 -17.383 -1.799 1.00 72.06 91 ALA A O 1
ATOM 704 N N . ILE A 1 92 ? 11.215 -18.585 0.090 1.00 76.56 92 ILE A N 1
ATOM 705 C CA . ILE A 1 92 ? 9.804 -18.250 0.344 1.00 76.56 92 ILE A CA 1
ATOM 706 C C . ILE A 1 92 ? 9.652 -16.787 0.798 1.00 76.56 92 ILE A C 1
ATOM 708 O O . ILE A 1 92 ? 8.773 -16.085 0.298 1.00 76.56 92 ILE A O 1
ATOM 712 N N . GLN A 1 93 ? 10.517 -16.293 1.695 1.00 78.56 93 GLN A N 1
ATOM 713 C CA . GLN A 1 93 ? 10.538 -14.879 2.114 1.00 78.56 93 GLN A CA 1
ATOM 714 C C . GLN A 1 93 ? 10.706 -13.935 0.909 1.00 78.56 93 GLN A C 1
ATOM 716 O O . GLN A 1 93 ? 10.034 -12.902 0.816 1.00 78.56 93 GLN A O 1
ATOM 721 N N . TYR A 1 94 ? 11.575 -14.312 -0.028 1.00 82.00 94 TYR A N 1
ATOM 722 C CA . TYR A 1 94 ? 11.826 -13.599 -1.274 1.00 82.00 94 TYR A CA 1
ATOM 723 C C . TYR A 1 94 ? 10.617 -13.622 -2.223 1.00 82.00 94 TYR A C 1
ATOM 725 O O . TYR A 1 94 ? 10.211 -12.565 -2.710 1.00 82.00 94 TYR A O 1
ATOM 733 N N . GLU A 1 95 ? 9.976 -14.779 -2.441 1.00 83.31 95 GLU A N 1
ATOM 734 C CA . GLU A 1 95 ? 8.763 -14.846 -3.272 1.00 83.31 95 GLU A CA 1
ATOM 735 C C . GLU A 1 95 ? 7.621 -14.002 -2.677 1.00 83.31 95 GLU A C 1
ATOM 737 O O . GLU A 1 95 ? 6.968 -13.247 -3.401 1.00 83.31 95 GLU A O 1
ATOM 742 N N . ILE A 1 96 ? 7.412 -14.056 -1.358 1.00 85.06 96 ILE A N 1
ATOM 743 C CA . ILE A 1 96 ? 6.364 -13.277 -0.680 1.00 85.06 96 ILE A CA 1
ATOM 744 C C . ILE A 1 96 ? 6.667 -11.775 -0.737 1.00 85.06 96 ILE A C 1
ATOM 746 O O . ILE A 1 96 ? 5.770 -10.996 -1.058 1.00 85.06 96 ILE A O 1
ATOM 750 N N . SER A 1 97 ? 7.919 -11.355 -0.525 1.00 87.62 97 SER A N 1
ATOM 751 C CA . SER A 1 97 ? 8.329 -9.954 -0.717 1.00 87.62 97 SER A CA 1
ATOM 752 C C . SER A 1 97 ? 8.025 -9.477 -2.143 1.00 87.62 97 SER A C 1
ATOM 754 O O . SER A 1 97 ? 7.451 -8.403 -2.330 1.00 87.62 97 SER A O 1
ATOM 756 N N . ALA A 1 98 ? 8.320 -10.287 -3.165 1.00 88.31 98 ALA A N 1
ATOM 757 C CA . ALA A 1 98 ? 7.994 -9.943 -4.549 1.00 88.31 98 ALA A CA 1
ATOM 758 C C . ALA A 1 98 ? 6.472 -9.831 -4.779 1.00 88.31 98 ALA A C 1
ATOM 760 O O . ALA A 1 98 ? 6.016 -8.905 -5.453 1.00 88.31 98 ALA A O 1
ATOM 761 N N . GLN A 1 99 ? 5.664 -10.715 -4.184 1.00 89.69 99 GLN A N 1
ATOM 762 C CA . GLN A 1 99 ? 4.199 -10.636 -4.254 1.00 89.69 99 GLN A CA 1
ATOM 763 C C . GLN A 1 99 ? 3.647 -9.370 -3.570 1.00 89.69 99 GLN A C 1
ATOM 765 O O . GLN A 1 99 ? 2.819 -8.681 -4.171 1.00 89.69 99 GLN A O 1
ATOM 770 N N . ILE A 1 100 ? 4.137 -9.022 -2.374 1.00 92.06 100 ILE A N 1
ATOM 771 C CA . ILE A 1 100 ? 3.758 -7.808 -1.625 1.00 92.06 100 ILE A CA 1
ATOM 772 C C . ILE A 1 100 ? 4.105 -6.548 -2.423 1.00 92.06 100 ILE A C 1
ATOM 774 O O . ILE A 1 100 ? 3.262 -5.664 -2.579 1.00 92.06 100 ILE A O 1
ATOM 778 N N . PHE A 1 101 ? 5.313 -6.476 -2.988 1.00 93.06 101 PHE A N 1
ATOM 779 C CA . PHE A 1 101 ? 5.748 -5.353 -3.820 1.00 93.06 101 PHE A CA 1
ATOM 780 C C . PHE A 1 101 ? 4.862 -5.182 -5.060 1.00 93.06 101 PHE A C 1
ATOM 782 O O . PHE A 1 101 ? 4.332 -4.098 -5.312 1.00 93.06 101 PHE A O 1
ATOM 789 N N . LEU A 1 102 ? 4.615 -6.268 -5.799 1.00 92.19 102 LEU A N 1
ATOM 790 C CA . LEU A 1 102 ? 3.725 -6.245 -6.960 1.00 92.19 102 LEU A CA 1
ATOM 791 C C . LEU A 1 102 ? 2.276 -5.895 -6.577 1.00 92.19 102 LEU A C 1
ATOM 793 O O . LEU A 1 102 ? 1.569 -5.295 -7.387 1.00 92.19 102 LEU A O 1
ATOM 797 N N . ALA A 1 103 ? 1.818 -6.243 -5.371 1.00 91.56 103 ALA A N 1
ATOM 798 C CA . ALA A 1 103 ? 0.513 -5.835 -4.853 1.00 91.56 103 ALA A CA 1
ATOM 799 C C . ALA A 1 103 ? 0.470 -4.334 -4.512 1.00 91.56 103 ALA A C 1
ATOM 801 O O . ALA A 1 103 ? -0.472 -3.658 -4.922 1.00 91.56 103 ALA A O 1
ATOM 802 N N . ALA A 1 104 ? 1.496 -3.796 -3.845 1.00 94.88 104 ALA A N 1
ATOM 803 C CA . ALA A 1 104 ? 1.596 -2.379 -3.494 1.00 94.88 104 ALA A CA 1
ATOM 804 C C . ALA A 1 104 ? 1.614 -1.473 -4.742 1.00 94.88 104 ALA A C 1
ATOM 806 O O . ALA A 1 104 ? 0.810 -0.545 -4.842 1.00 94.88 104 ALA A O 1
ATOM 807 N N . ILE A 1 105 ? 2.446 -1.790 -5.745 1.00 96.19 105 ILE A N 1
ATOM 808 C CA . ILE A 1 105 ? 2.500 -1.028 -7.006 1.00 96.19 105 ILE A CA 1
ATOM 809 C C . ILE A 1 105 ? 1.157 -1.094 -7.761 1.00 96.19 105 ILE A C 1
ATOM 811 O O . ILE A 1 105 ? 0.689 -0.077 -8.275 1.00 96.19 105 ILE A O 1
ATOM 815 N N . ARG A 1 106 ? 0.488 -2.259 -7.790 1.00 93.81 106 ARG A N 1
ATOM 816 C CA . ARG A 1 106 ? -0.852 -2.396 -8.398 1.00 93.81 106 ARG A CA 1
ATOM 817 C C . ARG A 1 106 ? -1.939 -1.647 -7.629 1.00 93.81 106 ARG A C 1
ATOM 819 O O . ARG A 1 106 ? -2.856 -1.141 -8.269 1.00 93.81 106 ARG A O 1
ATOM 82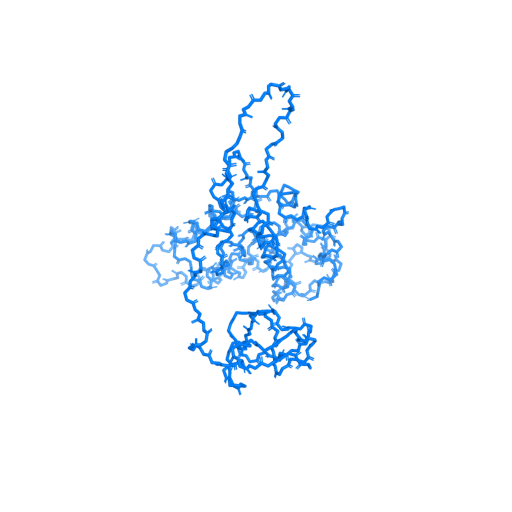6 N N . ASN A 1 107 ? -1.865 -1.578 -6.296 1.00 92.88 107 ASN A N 1
ATOM 827 C CA . ASN A 1 107 ? -2.823 -0.805 -5.503 1.00 92.88 107 ASN A CA 1
ATOM 828 C C . ASN A 1 107 ? -2.680 0.683 -5.812 1.00 92.88 107 ASN A C 1
ATOM 830 O O . ASN A 1 107 ? -3.663 1.329 -6.160 1.00 92.88 107 ASN A O 1
ATOM 834 N N . ALA A 1 108 ? -1.443 1.186 -5.809 1.00 95.88 108 ALA A N 1
ATOM 835 C CA . ALA A 1 108 ? -1.149 2.574 -6.132 1.00 95.88 108 ALA A CA 1
ATOM 836 C C . ALA A 1 108 ? -1.691 2.983 -7.508 1.00 95.88 108 ALA A C 1
ATOM 838 O O . ALA A 1 108 ? -2.457 3.937 -7.592 1.00 95.88 108 ALA A O 1
ATOM 839 N N . ARG A 1 109 ? -1.404 2.221 -8.578 1.00 94.00 109 ARG A N 1
ATOM 840 C CA . ARG A 1 109 ? -1.939 2.511 -9.928 1.00 94.00 109 ARG A CA 1
ATOM 841 C C . ARG A 1 109 ? -3.472 2.509 -10.018 1.00 94.00 109 ARG A C 1
ATOM 843 O O . ARG A 1 109 ? -4.020 3.108 -10.939 1.00 94.00 109 ARG A O 1
ATOM 850 N N . ARG A 1 110 ? -4.159 1.836 -9.089 1.00 92.56 110 ARG A N 1
ATOM 851 C CA . ARG A 1 110 ? -5.629 1.762 -9.000 1.00 92.56 110 ARG A CA 1
ATOM 852 C C . ARG A 1 110 ? -6.232 2.757 -8.008 1.00 92.56 110 ARG A C 1
ATOM 854 O O . ARG A 1 110 ? -7.451 2.901 -7.987 1.00 92.56 110 ARG A O 1
ATOM 861 N N . HIS A 1 111 ? -5.417 3.435 -7.200 1.00 92.75 111 HIS A N 1
ATOM 862 C CA . HIS A 1 111 ? -5.884 4.459 -6.276 1.00 92.75 111 HIS A CA 1
ATOM 863 C C . HIS A 1 111 ? -6.532 5.595 -7.072 1.00 92.75 111 HIS A C 1
ATOM 865 O O . HIS A 1 111 ? -5.898 6.168 -7.962 1.00 92.75 111 HIS A O 1
ATOM 871 N N . ARG A 1 112 ? -7.783 5.925 -6.720 1.00 89.50 112 ARG A N 1
ATOM 872 C CA . ARG A 1 112 ? -8.675 6.874 -7.410 1.00 89.50 112 ARG A CA 1
ATOM 873 C C . ARG A 1 112 ? -7.918 8.058 -8.013 1.00 89.50 112 ARG A C 1
ATOM 875 O O . ARG A 1 112 ? -7.825 8.177 -9.229 1.00 89.50 112 ARG A O 1
ATOM 882 N N . ASP A 1 113 ? -7.313 8.872 -7.160 1.00 89.75 113 ASP A N 1
ATOM 883 C CA . ASP A 1 113 ? -6.720 10.154 -7.548 1.00 89.75 113 ASP A CA 1
ATOM 884 C C . ASP A 1 113 ? -5.329 10.005 -8.187 1.00 89.75 113 ASP A C 1
ATOM 886 O O . ASP A 1 113 ? -4.928 10.812 -9.020 1.00 89.75 113 ASP A O 1
ATOM 890 N N . PHE A 1 114 ? -4.599 8.932 -7.863 1.00 94.19 114 PHE A N 1
ATOM 891 C CA . PHE A 1 114 ? -3.288 8.644 -8.450 1.00 94.19 114 PHE A CA 1
ATOM 892 C C . PHE A 1 114 ? -3.402 8.149 -9.897 1.00 94.19 114 PHE A C 1
ATOM 894 O O . PHE A 1 114 ? -2.564 8.482 -10.735 1.00 94.19 114 PHE A O 1
ATOM 901 N N . SER A 1 115 ? -4.471 7.407 -10.207 1.00 93.44 115 SER A N 1
ATOM 902 C CA . SER A 1 115 ? -4.764 6.894 -11.551 1.00 93.44 115 SER A CA 1
ATOM 903 C C . SER A 1 115 ? -4.999 7.995 -12.599 1.00 93.44 115 SER A C 1
ATOM 905 O O . SER A 1 115 ? -4.868 7.739 -13.794 1.00 93.44 115 SER A O 1
ATOM 907 N N . ILE A 1 116 ? -5.282 9.226 -12.149 1.00 92.25 116 ILE A N 1
ATOM 908 C CA . ILE A 1 116 ? -5.445 10.429 -12.981 1.00 92.25 116 ILE A CA 1
ATOM 909 C C . ILE A 1 116 ? -4.096 10.876 -13.579 1.00 92.25 116 ILE A C 1
ATOM 911 O O . ILE A 1 116 ? -4.056 11.465 -14.660 1.00 92.25 116 ILE A O 1
ATOM 915 N N . LEU A 1 117 ? -2.979 10.599 -12.895 1.00 92.44 117 LEU A N 1
ATOM 916 C CA . LEU A 1 117 ? -1.641 10.918 -13.391 1.00 92.44 117 LEU A CA 1
ATOM 917 C C . LEU A 1 117 ? -1.267 9.993 -14.554 1.00 92.44 117 LEU A C 1
ATOM 919 O O . LEU A 1 117 ? -1.568 8.800 -14.531 1.00 92.44 117 LEU A O 1
ATOM 923 N N . ASN A 1 118 ? -0.550 10.517 -15.550 1.00 92.94 118 ASN A N 1
ATOM 924 C CA . ASN A 1 118 ? -0.033 9.691 -16.642 1.00 92.94 118 ASN A CA 1
ATOM 925 C C . ASN A 1 118 ? 1.021 8.683 -16.133 1.00 92.94 118 ASN A C 1
ATOM 927 O O . ASN A 1 118 ? 1.655 8.881 -15.095 1.00 92.94 118 ASN A O 1
ATOM 931 N N . THR A 1 119 ? 1.244 7.605 -16.886 1.00 92.75 119 THR A N 1
ATOM 932 C CA . THR A 1 119 ? 2.120 6.495 -16.478 1.00 92.75 119 THR A CA 1
ATOM 933 C C . THR A 1 119 ? 3.570 6.909 -16.202 1.00 92.75 119 THR A C 1
ATOM 935 O O . THR A 1 119 ? 4.212 6.307 -15.343 1.00 92.75 119 THR A O 1
ATOM 938 N N . GLU A 1 120 ? 4.105 7.917 -16.899 1.00 92.31 120 GLU A N 1
ATOM 939 C CA . GLU A 1 120 ? 5.477 8.399 -16.687 1.00 92.31 120 GLU A CA 1
ATOM 940 C C . GLU A 1 120 ? 5.606 9.086 -15.324 1.00 92.31 120 GLU A C 1
ATOM 942 O O . GLU A 1 120 ? 6.510 8.784 -14.546 1.00 92.31 120 GLU A O 1
ATOM 947 N N . ASP A 1 121 ? 4.655 9.954 -14.997 1.00 93.25 121 ASP A N 1
ATOM 948 C CA . ASP A 1 121 ? 4.604 10.644 -13.716 1.00 93.25 121 ASP A CA 1
ATOM 949 C C . ASP A 1 121 ? 4.282 9.697 -12.555 1.00 93.25 121 ASP A C 1
ATOM 951 O O . ASP A 1 121 ? 4.970 9.734 -11.531 1.00 93.25 121 ASP A O 1
ATOM 955 N N . GLN A 1 122 ? 3.351 8.751 -12.745 1.00 94.62 122 GLN A N 1
ATOM 956 C CA . GLN A 1 122 ? 3.157 7.647 -11.799 1.00 94.62 122 GLN A CA 1
ATOM 957 C C . GLN A 1 122 ? 4.482 6.913 -11.521 1.00 94.62 122 GLN A C 1
ATOM 959 O O . GLN A 1 122 ? 4.789 6.616 -10.368 1.00 94.62 122 GLN A O 1
ATOM 964 N N . ASN A 1 123 ? 5.298 6.651 -12.552 1.00 93.81 123 ASN A N 1
ATOM 965 C CA . ASN A 1 123 ? 6.602 6.009 -12.379 1.00 93.81 123 ASN A CA 1
ATOM 966 C C . ASN A 1 123 ? 7.575 6.891 -11.578 1.00 93.81 123 ASN A C 1
ATOM 968 O O . ASN A 1 123 ? 8.188 6.379 -10.642 1.00 93.81 123 ASN A O 1
ATOM 972 N N . LYS A 1 124 ? 7.703 8.193 -11.889 1.00 92.00 124 LYS A N 1
ATOM 973 C CA . LYS A 1 124 ? 8.578 9.136 -11.149 1.00 92.00 124 LYS A CA 1
ATOM 974 C C . LYS A 1 124 ? 8.271 9.146 -9.651 1.00 92.00 124 LYS A C 1
ATOM 976 O O . LYS A 1 124 ? 9.188 9.121 -8.834 1.00 92.00 124 LYS A O 1
ATOM 981 N N . ILE A 1 125 ? 6.985 9.154 -9.301 1.00 94.31 125 ILE A N 1
ATOM 982 C CA . ILE A 1 125 ? 6.530 9.117 -7.910 1.00 94.31 125 ILE A CA 1
ATOM 983 C C . ILE A 1 125 ? 6.830 7.758 -7.280 1.00 94.31 125 ILE A C 1
ATOM 985 O O . ILE A 1 125 ? 7.448 7.705 -6.218 1.00 94.31 125 ILE A O 1
ATOM 989 N N . LEU A 1 126 ? 6.422 6.656 -7.918 1.00 95.19 126 LEU A N 1
ATOM 990 C CA . LEU A 1 126 ? 6.562 5.318 -7.337 1.00 95.19 126 LEU A CA 1
ATOM 991 C C . LEU A 1 126 ? 8.025 4.982 -7.043 1.00 95.19 126 LEU A C 1
ATOM 993 O O . LEU A 1 126 ? 8.313 4.502 -5.954 1.00 95.19 126 LEU A O 1
ATOM 997 N N . ARG A 1 127 ? 8.959 5.339 -7.933 1.00 92.00 127 ARG A N 1
ATOM 998 C CA . ARG A 1 127 ? 10.414 5.201 -7.716 1.00 92.00 127 ARG A CA 1
ATOM 999 C C . ARG A 1 127 ? 10.897 5.837 -6.403 1.00 92.00 127 ARG A C 1
ATOM 1001 O O . ARG A 1 127 ? 11.773 5.285 -5.745 1.00 92.00 127 ARG A O 1
ATOM 1008 N N . ARG A 1 128 ? 10.288 6.958 -5.996 1.00 90.94 128 ARG A N 1
ATOM 1009 C CA . ARG A 1 128 ? 10.608 7.713 -4.769 1.00 90.94 128 ARG A CA 1
ATOM 1010 C C . ARG A 1 128 ? 9.803 7.277 -3.537 1.00 90.94 128 ARG A C 1
ATOM 1012 O O . ARG A 1 128 ? 10.269 7.476 -2.422 1.00 90.94 128 ARG A O 1
ATOM 1019 N N . GLY A 1 129 ? 8.590 6.749 -3.723 1.00 92.12 129 GLY A N 1
ATOM 1020 C CA . GLY A 1 129 ? 7.624 6.500 -2.642 1.00 92.12 129 GLY A CA 1
ATOM 1021 C C . GLY A 1 129 ? 7.342 5.032 -2.303 1.00 92.12 129 GLY A C 1
ATOM 1022 O O . GLY A 1 129 ? 6.685 4.767 -1.299 1.00 92.12 129 GLY A O 1
ATOM 1023 N N . TRP A 1 130 ? 7.804 4.070 -3.110 1.00 94.62 130 TRP A N 1
ATOM 1024 C CA . TRP A 1 130 ? 7.361 2.674 -2.996 1.00 94.62 130 TRP A CA 1
ATOM 1025 C C . TRP A 1 130 ? 7.713 1.983 -1.669 1.00 94.62 130 TRP A C 1
ATOM 1027 O O . TRP A 1 130 ? 6.984 1.069 -1.287 1.00 94.62 130 TRP A O 1
ATOM 1037 N N . SER A 1 131 ? 8.769 2.393 -0.952 1.00 94.00 131 SER A N 1
ATOM 1038 C CA . SER A 1 131 ? 9.160 1.746 0.312 1.00 94.00 131 SER A CA 1
ATOM 1039 C C . SER A 1 131 ? 8.080 1.887 1.385 1.00 94.00 131 SER A C 1
ATOM 1041 O O . SER A 1 131 ? 7.713 0.894 2.005 1.00 94.00 131 SER A O 1
ATOM 1043 N N . ALA A 1 132 ? 7.477 3.071 1.530 1.00 95.25 132 ALA A N 1
ATOM 1044 C CA . ALA A 1 132 ? 6.378 3.300 2.470 1.00 95.25 132 ALA A CA 1
ATOM 1045 C C . ALA A 1 132 ? 5.139 2.444 2.145 1.00 95.25 132 ALA A C 1
ATOM 1047 O O . ALA A 1 132 ? 4.517 1.874 3.042 1.00 95.25 132 ALA A O 1
ATOM 1048 N N . LEU A 1 133 ? 4.822 2.301 0.853 1.00 96.12 133 LEU A N 1
ATOM 1049 C CA . LEU A 1 133 ? 3.725 1.453 0.369 1.00 96.12 133 LEU A CA 1
ATOM 1050 C C . LEU A 1 133 ? 4.009 -0.031 0.624 1.00 96.12 133 LEU A C 1
ATOM 1052 O O . LEU A 1 133 ? 3.116 -0.777 1.022 1.00 96.12 133 LEU A O 1
ATOM 1056 N N . PHE A 1 134 ? 5.257 -0.459 0.417 1.00 95.19 134 PHE A N 1
ATOM 1057 C CA . PHE A 1 134 ? 5.693 -1.820 0.701 1.00 95.19 134 PHE A CA 1
ATOM 1058 C C . PHE A 1 134 ? 5.626 -2.130 2.199 1.00 95.19 134 PHE A C 1
ATOM 1060 O O . PHE A 1 134 ? 5.050 -3.148 2.565 1.00 95.19 134 PHE A O 1
ATOM 1067 N N . VAL A 1 135 ? 6.151 -1.256 3.067 1.00 94.75 135 VAL A N 1
ATOM 1068 C CA . VAL A 1 135 ? 6.139 -1.453 4.527 1.00 94.75 135 VAL A CA 1
ATOM 1069 C C . VAL A 1 135 ? 4.702 -1.541 5.054 1.00 94.75 135 VAL A C 1
ATOM 1071 O O . VAL A 1 135 ? 4.387 -2.481 5.784 1.00 94.75 135 VAL A O 1
ATOM 1074 N N . LEU A 1 136 ? 3.799 -0.651 4.616 1.00 95.44 136 LEU A N 1
ATOM 1075 C CA . LEU A 1 136 ? 2.375 -0.722 4.973 1.00 95.44 136 LEU A CA 1
ATOM 1076 C C . LEU A 1 136 ? 1.730 -2.035 4.497 1.00 95.44 136 LEU A C 1
ATOM 1078 O O . LEU A 1 136 ? 1.005 -2.687 5.253 1.00 95.44 136 LEU A O 1
ATOM 1082 N N . ARG A 1 137 ? 2.016 -2.456 3.257 1.00 93.94 137 ARG A N 1
ATOM 1083 C CA . ARG A 1 137 ? 1.455 -3.682 2.666 1.00 93.94 137 ARG A CA 1
ATOM 1084 C C . ARG A 1 137 ? 2.040 -4.968 3.258 1.00 93.94 137 ARG A C 1
ATOM 1086 O O . ARG A 1 137 ? 1.341 -5.973 3.289 1.00 93.94 137 ARG A O 1
ATOM 1093 N N . ALA A 1 138 ? 3.283 -4.940 3.737 1.00 92.00 138 ALA A N 1
ATOM 1094 C CA . ALA A 1 138 ? 3.943 -6.043 4.434 1.00 92.00 138 ALA A CA 1
ATOM 1095 C C . ALA A 1 138 ? 3.437 -6.187 5.877 1.00 92.00 138 ALA A C 1
ATOM 1097 O O . ALA A 1 138 ? 3.153 -7.297 6.334 1.00 92.00 138 ALA A O 1
ATOM 1098 N N . ALA A 1 139 ? 3.260 -5.066 6.583 1.00 92.19 139 ALA A N 1
ATOM 1099 C CA . ALA A 1 139 ? 2.679 -5.050 7.922 1.00 92.19 139 ALA A CA 1
ATOM 1100 C C . ALA A 1 139 ? 1.244 -5.611 7.928 1.00 92.19 139 ALA A C 1
ATOM 1102 O O . ALA A 1 139 ? 0.903 -6.389 8.814 1.00 92.19 139 ALA A O 1
ATOM 1103 N N . THR A 1 140 ? 0.451 -5.294 6.899 1.00 90.62 140 THR A N 1
ATOM 1104 C CA . THR A 1 140 ? -0.928 -5.786 6.699 1.00 90.62 140 THR A CA 1
ATOM 1105 C C . THR A 1 140 ? -1.033 -7.120 5.939 1.00 90.62 140 THR A C 1
ATOM 1107 O O . THR A 1 140 ? -2.141 -7.575 5.653 1.00 90.62 140 THR A O 1
ATOM 1110 N N . TRP A 1 141 ? 0.081 -7.777 5.585 1.00 89.31 141 TRP A N 1
ATOM 1111 C CA . TRP A 1 141 ? 0.027 -9.017 4.801 1.00 89.31 141 TRP A CA 1
ATOM 1112 C C . TRP A 1 141 ? -0.443 -10.217 5.651 1.00 89.31 141 TRP A C 1
ATOM 1114 O O . TRP A 1 141 ? 0.090 -10.411 6.744 1.00 89.31 141 TRP A O 1
ATOM 1124 N N . PRO A 1 142 ? -1.359 -11.084 5.160 1.00 80.50 142 PRO A N 1
ATOM 1125 C CA . PRO A 1 142 ? -1.888 -12.212 5.945 1.00 80.50 142 PRO A CA 1
ATOM 1126 C C . PRO A 1 142 ? -0.867 -13.295 6.322 1.00 80.50 142 PRO A C 1
ATOM 1128 O O . PRO A 1 142 ? -1.149 -14.136 7.172 1.00 80.50 142 PRO A O 1
ATOM 1131 N N . VAL A 1 143 ? 0.291 -13.321 5.657 1.00 75.94 143 VAL A N 1
ATOM 1132 C CA . VAL A 1 143 ? 1.385 -14.256 5.946 1.00 75.94 143 VAL A CA 1
ATOM 1133 C C . VAL A 1 143 ? 2.545 -13.475 6.536 1.00 75.94 143 VAL A C 1
ATOM 1135 O O . VAL A 1 143 ? 3.088 -12.575 5.895 1.00 75.94 143 VAL A O 1
ATOM 1138 N N . ASP A 1 144 ? 2.951 -13.839 7.747 1.00 69.94 144 ASP A N 1
ATOM 1139 C CA . ASP A 1 144 ? 4.007 -13.120 8.435 1.00 69.94 144 ASP A CA 1
ATOM 1140 C C . ASP A 1 144 ? 5.408 -13.473 7.904 1.00 69.94 144 ASP A C 1
ATOM 1142 O O . ASP A 1 144 ? 5.949 -14.544 8.190 1.00 69.94 144 ASP A O 1
ATOM 1146 N N . LEU A 1 145 ? 6.014 -12.523 7.181 1.00 68.06 145 LEU A N 1
ATOM 1147 C CA . LEU A 1 145 ? 7.418 -12.548 6.756 1.00 68.06 145 LEU A CA 1
ATOM 1148 C C . LEU A 1 145 ? 8.392 -12.861 7.910 1.00 68.06 145 LEU A C 1
ATOM 1150 O O . LEU A 1 145 ? 9.397 -13.535 7.676 1.00 68.06 145 LEU A O 1
ATOM 1154 N N . MET A 1 146 ? 8.097 -12.422 9.142 1.00 60.94 146 MET A N 1
ATOM 1155 C CA . MET A 1 146 ? 8.958 -12.645 10.312 1.00 60.94 146 MET A CA 1
ATOM 1156 C C . MET A 1 146 ? 9.148 -14.133 10.608 1.00 60.94 146 MET A C 1
ATOM 1158 O O . MET A 1 146 ? 10.272 -14.607 10.771 1.00 60.94 146 MET A O 1
ATOM 1162 N N . ASN A 1 147 ? 8.044 -14.883 10.628 1.00 59.75 147 ASN A N 1
ATOM 1163 C CA . ASN A 1 147 ? 8.035 -16.299 10.994 1.00 59.75 147 ASN A CA 1
ATOM 1164 C C . ASN A 1 147 ? 8.690 -17.193 9.928 1.00 59.75 147 ASN A C 1
ATOM 1166 O O . ASN A 1 147 ? 9.044 -18.335 10.213 1.00 59.75 147 ASN A O 1
ATOM 1170 N N . ILE A 1 148 ? 8.886 -16.675 8.712 1.00 57.16 148 ILE A N 1
ATOM 1171 C CA . ILE A 1 148 ? 9.469 -17.411 7.584 1.00 57.16 148 ILE A CA 1
ATOM 1172 C C . ILE A 1 148 ? 11.000 -17.329 7.572 1.00 57.16 148 ILE A C 1
ATOM 1174 O O . ILE A 1 148 ? 11.644 -18.258 7.091 1.00 57.16 148 ILE A O 1
ATOM 1178 N N . ARG A 1 149 ? 11.609 -16.284 8.149 1.00 57.84 149 ARG A N 1
ATOM 1179 C CA . ARG A 1 149 ? 13.076 -16.123 8.155 1.00 57.84 149 ARG A CA 1
ATOM 1180 C C . ARG A 1 149 ? 13.810 -17.122 9.062 1.00 57.84 149 ARG A C 1
ATOM 1182 O O . ARG A 1 149 ? 14.992 -17.389 8.855 1.00 57.84 149 ARG A O 1
ATOM 1189 N N . GLY A 1 150 ? 13.115 -17.680 10.055 1.00 51.88 150 GLY A N 1
ATOM 1190 C CA . GLY A 1 150 ? 13.711 -18.496 11.114 1.00 51.88 150 GLY A CA 1
ATOM 1191 C C . GLY A 1 150 ? 14.503 -17.665 12.134 1.00 51.88 150 GLY A C 1
ATOM 1192 O O . GLY A 1 150 ? 14.797 -16.489 11.926 1.00 51.88 150 GLY A O 1
ATOM 1193 N N . GLN A 1 151 ? 14.872 -18.277 13.262 1.00 47.41 151 GLN A N 1
ATOM 1194 C CA . GLN A 1 151 ? 15.513 -17.591 14.400 1.00 47.41 151 GLN A CA 1
ATOM 1195 C C . GLN A 1 151 ? 17.011 -17.259 14.183 1.00 47.41 151 GLN A C 1
ATOM 1197 O O . GLN A 1 151 ? 17.750 -17.052 15.141 1.00 47.41 151 GLN A O 1
ATOM 1202 N N . SER A 1 152 ? 17.482 -17.202 12.933 1.00 44.62 152 SER A N 1
ATOM 1203 C CA . SER A 1 152 ? 18.891 -16.986 12.565 1.00 44.62 152 SER A CA 1
ATOM 1204 C C . SER A 1 152 ? 19.209 -15.549 12.122 1.00 44.62 152 SER A C 1
ATOM 1206 O O . SER A 1 152 ? 20.139 -15.336 11.346 1.00 44.62 152 SER A O 1
ATOM 1208 N N . ALA A 1 153 ? 18.445 -14.561 12.595 1.00 46.09 153 ALA A N 1
ATOM 1209 C CA . ALA A 1 153 ? 18.657 -13.139 12.314 1.00 46.09 153 ALA A CA 1
ATOM 1210 C C . ALA A 1 153 ? 19.384 -12.440 13.480 1.00 46.09 153 ALA A C 1
ATOM 1212 O O . ALA A 1 153 ? 18.771 -11.785 14.322 1.00 46.09 153 ALA A O 1
ATOM 1213 N N . MET A 1 154 ? 20.710 -12.584 13.525 1.00 46.66 154 MET A N 1
ATOM 1214 C CA . MET A 1 154 ? 21.576 -11.640 14.241 1.00 46.66 154 MET A CA 1
ATOM 1215 C C . MET A 1 154 ? 21.903 -10.444 13.333 1.00 46.66 154 MET A C 1
ATOM 1217 O O . MET A 1 154 ? 21.926 -10.585 12.114 1.00 46.66 154 MET A O 1
ATOM 1221 N N . SER A 1 155 ? 22.192 -9.294 13.952 1.00 48.97 155 SER A N 1
ATOM 1222 C CA . SER A 1 155 ? 22.496 -7.979 13.348 1.00 48.97 155 SER A CA 1
ATOM 1223 C C . SER A 1 155 ? 21.388 -7.301 12.516 1.00 48.97 155 SER A C 1
ATOM 1225 O O . SER A 1 155 ? 21.118 -7.673 11.384 1.00 48.97 155 SER A O 1
ATOM 1227 N N . ASN A 1 156 ? 20.841 -6.222 13.090 1.00 55.53 156 ASN A N 1
ATOM 1228 C CA . ASN A 1 156 ? 20.550 -4.919 12.464 1.00 55.53 156 ASN A CA 1
ATOM 1229 C C . ASN A 1 156 ? 19.830 -4.865 11.095 1.00 55.53 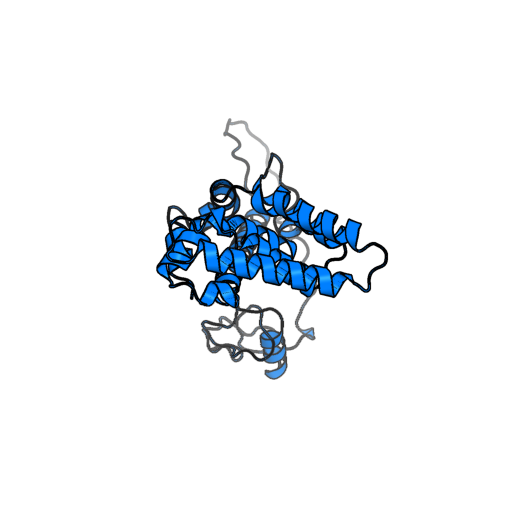156 ASN A C 1
ATOM 1231 O O . ASN A 1 156 ? 20.114 -3.971 10.304 1.00 55.53 156 ASN A O 1
ATOM 1235 N N . ASP A 1 157 ? 18.880 -5.758 10.836 1.00 65.12 157 ASP A N 1
ATOM 1236 C CA . ASP A 1 157 ? 18.058 -5.738 9.617 1.00 65.12 157 ASP A CA 1
ATOM 1237 C C . ASP A 1 157 ? 17.113 -4.519 9.604 1.00 65.12 157 ASP A C 1
ATOM 1239 O O . ASP A 1 157 ? 16.184 -4.419 10.416 1.00 65.12 157 ASP A O 1
ATOM 1243 N N . SER A 1 158 ? 17.383 -3.556 8.723 1.00 71.62 158 SER A N 1
ATOM 1244 C CA . SER A 1 158 ? 16.811 -2.210 8.805 1.00 71.62 158 SER A CA 1
ATOM 1245 C C . SER A 1 158 ? 15.369 -2.160 8.306 1.00 71.62 158 SER A C 1
ATOM 1247 O O . SER A 1 158 ? 14.495 -1.627 8.994 1.00 71.62 158 SER A O 1
ATOM 1249 N N . ALA A 1 159 ? 15.076 -2.778 7.158 1.00 74.31 159 ALA A N 1
ATOM 1250 C CA . ALA A 1 159 ? 13.739 -2.805 6.575 1.00 74.31 159 ALA A CA 1
ATOM 1251 C C . ALA A 1 159 ? 12.757 -3.569 7.465 1.00 74.31 159 ALA A C 1
ATOM 1253 O O . ALA A 1 159 ? 11.603 -3.167 7.642 1.00 74.31 159 ALA A O 1
ATOM 1254 N N . LEU A 1 160 ? 13.233 -4.663 8.059 1.00 80.00 160 LEU A N 1
ATOM 1255 C CA . LEU A 1 160 ? 12.426 -5.540 8.894 1.00 80.00 160 LEU A CA 1
ATOM 1256 C C . LEU A 1 160 ? 11.969 -4.837 10.180 1.00 80.00 160 LEU A C 1
ATOM 1258 O O . LEU A 1 160 ? 10.812 -4.986 10.575 1.00 80.00 160 LEU A O 1
ATOM 1262 N N . ALA A 1 161 ? 12.821 -3.995 10.777 1.00 86.31 161 ALA A N 1
ATOM 1263 C CA . ALA A 1 161 ? 12.460 -3.173 11.931 1.00 86.31 161 ALA A CA 1
ATOM 1264 C C . ALA A 1 161 ? 11.274 -2.232 11.640 1.00 86.31 161 ALA A C 1
ATOM 1266 O O . ALA A 1 161 ? 10.360 -2.132 12.463 1.00 86.31 161 ALA A O 1
ATOM 1267 N N . TYR A 1 162 ? 11.233 -1.601 10.459 1.00 90.38 162 TYR A N 1
ATOM 1268 C CA . TYR A 1 162 ? 10.101 -0.760 10.051 1.00 90.38 162 TYR A CA 1
ATOM 1269 C C . TYR A 1 162 ? 8.812 -1.572 9.864 1.00 90.38 162 TYR A C 1
ATOM 1271 O O . TYR A 1 162 ? 7.761 -1.141 10.330 1.00 90.38 162 TYR A O 1
ATOM 1279 N N . ILE A 1 163 ? 8.878 -2.771 9.271 1.00 90.06 163 ILE A N 1
ATOM 1280 C CA . ILE A 1 163 ? 7.704 -3.649 9.094 1.00 90.06 163 ILE A CA 1
ATOM 1281 C C . ILE A 1 163 ? 7.129 -4.085 10.453 1.00 90.06 163 ILE A C 1
ATOM 1283 O O . ILE A 1 163 ? 5.916 -3.999 10.659 1.00 90.06 163 ILE A O 1
ATOM 1287 N N . ILE A 1 164 ? 7.988 -4.494 11.397 1.00 88.75 164 ILE A N 1
ATOM 1288 C CA . ILE A 1 164 ? 7.585 -4.859 12.768 1.00 88.75 164 ILE A CA 1
ATOM 1289 C C . ILE A 1 164 ? 6.939 -3.660 13.471 1.00 88.75 164 ILE A C 1
ATOM 1291 O O . ILE A 1 164 ? 5.842 -3.783 14.015 1.00 88.75 164 ILE A O 1
ATOM 1295 N N . ALA A 1 165 ? 7.594 -2.494 13.445 1.00 92.25 165 ALA A N 1
ATOM 1296 C CA . ALA A 1 165 ? 7.102 -1.286 14.103 1.00 92.25 165 ALA A CA 1
ATOM 1297 C C . ALA A 1 165 ? 5.758 -0.815 13.523 1.00 92.25 165 ALA A C 1
ATOM 1299 O O . ALA A 1 165 ? 4.864 -0.432 14.278 1.00 92.25 165 ALA A O 1
ATOM 1300 N N . THR A 1 166 ? 5.580 -0.895 12.200 1.00 94.50 166 THR A N 1
ATOM 1301 C CA . THR A 1 166 ? 4.307 -0.592 11.540 1.00 94.50 166 THR A CA 1
ATOM 1302 C C . THR A 1 166 ? 3.213 -1.579 11.943 1.00 94.50 166 THR A C 1
ATOM 1304 O O . THR A 1 166 ? 2.125 -1.129 12.298 1.00 94.50 166 THR A O 1
ATOM 1307 N N . ARG A 1 167 ? 3.469 -2.897 11.957 1.00 93.06 167 ARG A N 1
ATOM 1308 C CA . ARG A 1 167 ? 2.447 -3.871 12.380 1.00 93.06 167 ARG A CA 1
ATOM 1309 C C . ARG A 1 167 ? 2.062 -3.681 13.847 1.00 93.06 167 ARG A C 1
ATOM 1311 O O . ARG A 1 167 ? 0.878 -3.567 14.143 1.00 93.06 167 ARG A O 1
ATOM 1318 N N . ALA A 1 168 ? 3.042 -3.542 14.738 1.00 92.94 168 ALA A N 1
ATOM 1319 C CA . ALA A 1 168 ? 2.795 -3.296 16.157 1.00 92.94 168 ALA A CA 1
ATOM 1320 C C . ALA A 1 168 ? 2.007 -1.992 16.400 1.00 92.94 168 ALA A C 1
ATOM 1322 O O . ALA A 1 168 ? 1.203 -1.925 17.327 1.00 92.94 168 ALA A O 1
ATOM 1323 N N . ALA A 1 169 ? 2.193 -0.962 15.564 1.00 95.38 169 ALA A N 1
ATOM 1324 C CA . ALA A 1 169 ? 1.377 0.250 15.607 1.00 95.38 169 ALA A CA 1
ATOM 1325 C C . ALA A 1 169 ? -0.066 0.004 15.124 1.00 95.38 169 ALA A C 1
ATOM 1327 O O . ALA A 1 169 ? -1.001 0.436 15.794 1.00 95.38 169 ALA A O 1
ATOM 1328 N N . ILE A 1 170 ? -0.259 -0.719 14.015 1.00 94.69 170 ILE A N 1
ATOM 1329 C CA . ILE A 1 170 ? -1.587 -1.081 13.481 1.00 94.69 170 ILE A CA 1
ATOM 1330 C C . ILE A 1 170 ? -2.388 -1.903 14.503 1.00 94.69 170 ILE A C 1
ATOM 1332 O O . ILE A 1 170 ? -3.535 -1.569 14.797 1.00 94.69 170 ILE A O 1
ATOM 1336 N N . GLU A 1 171 ? -1.770 -2.930 15.092 1.00 93.31 171 GLU A N 1
ATOM 1337 C CA . GLU A 1 171 ? -2.378 -3.794 16.113 1.00 93.31 171 GLU A CA 1
ATOM 1338 C C . GLU A 1 171 ? -2.724 -3.013 17.389 1.00 93.31 171 GLU A C 1
ATOM 1340 O O . GLU A 1 171 ? -3.841 -3.109 17.900 1.00 93.31 171 GLU A O 1
ATOM 1345 N N . LYS A 1 172 ? -1.793 -2.186 17.887 1.00 94.62 172 LYS A N 1
ATOM 1346 C CA . LYS A 1 172 ? -1.979 -1.383 19.108 1.00 94.62 172 LYS A CA 1
ATOM 1347 C C . LYS A 1 172 ? -3.049 -0.299 18.963 1.00 94.62 172 LYS A C 1
ATOM 1349 O O . LYS A 1 172 ? -3.675 0.063 19.957 1.00 94.62 172 LYS A O 1
ATOM 1354 N N . LEU A 1 173 ? -3.222 0.253 17.763 1.00 94.25 173 LEU A N 1
ATOM 1355 C CA . LEU A 1 173 ? -4.232 1.275 17.483 1.00 94.25 173 LEU A CA 1
ATOM 1356 C C . LEU A 1 173 ? -5.564 0.694 17.001 1.00 94.25 173 LEU A C 1
ATOM 1358 O O . LEU A 1 173 ? -6.528 1.450 16.923 1.00 94.25 173 LEU A O 1
ATOM 1362 N N . GLN A 1 174 ? -5.619 -0.611 16.709 1.00 93.50 174 GLN A N 1
ATOM 1363 C CA . GLN A 1 174 ? -6.780 -1.296 16.135 1.00 93.50 174 GLN A CA 1
ATOM 1364 C C . GLN A 1 174 ? -7.310 -0.529 14.916 1.00 93.50 174 GLN A C 1
ATOM 1366 O O . GLN A 1 174 ? -8.416 0.020 14.934 1.00 93.50 174 GLN A O 1
ATOM 1371 N N . LEU A 1 175 ? -6.458 -0.419 13.889 1.00 93.94 175 LEU A N 1
ATOM 1372 C CA . LEU A 1 175 ? -6.815 0.291 12.662 1.00 93.94 175 LEU A CA 1
ATOM 1373 C C . LEU A 1 175 ? -7.724 -0.560 11.778 1.00 93.94 175 LEU A C 1
ATOM 1375 O O . LEU A 1 175 ? -7.394 -1.705 11.467 1.00 93.94 175 LEU A O 1
ATOM 1379 N N . ASP A 1 176 ? -8.851 0.019 11.373 1.00 91.62 176 ASP A N 1
ATOM 1380 C CA . ASP A 1 176 ? -9.810 -0.609 10.462 1.00 91.62 176 ASP A CA 1
ATOM 1381 C C . ASP A 1 176 ? -9.495 -0.332 8.979 1.00 91.62 176 ASP A C 1
ATOM 1383 O O . ASP A 1 176 ? -8.561 0.398 8.640 1.00 91.62 176 ASP A O 1
ATOM 1387 N N . ASP A 1 177 ? -10.281 -0.922 8.073 1.00 90.06 177 ASP A N 1
ATOM 1388 C CA . ASP A 1 177 ? -10.092 -0.795 6.623 1.00 90.06 177 ASP A CA 1
ATOM 1389 C C . ASP A 1 177 ? -10.142 0.661 6.115 1.00 90.06 177 ASP A C 1
ATOM 1391 O O . ASP A 1 177 ? -9.487 0.981 5.121 1.00 90.06 177 ASP A O 1
ATOM 1395 N N . VAL A 1 178 ? -10.884 1.560 6.776 1.00 91.62 178 VAL A N 1
ATOM 1396 C CA . VAL A 1 178 ? -10.982 2.980 6.391 1.00 91.62 178 VAL A CA 1
ATOM 1397 C C . VAL A 1 178 ? -9.730 3.726 6.841 1.00 91.62 178 VAL A C 1
ATOM 1399 O O . VAL A 1 178 ? -9.112 4.443 6.052 1.00 91.62 178 VAL A O 1
ATOM 1402 N N . GLU A 1 179 ? -9.312 3.512 8.087 1.00 94.81 179 GLU A N 1
ATOM 1403 C CA . GLU A 1 179 ? -8.101 4.107 8.660 1.00 94.81 179 GLU A CA 1
ATOM 1404 C C . GLU A 1 179 ? -6.830 3.613 7.934 1.00 94.81 179 GLU A C 1
ATOM 1406 O O . GLU A 1 179 ? -5.924 4.402 7.646 1.00 94.81 179 GLU A O 1
ATOM 1411 N N . LEU A 1 180 ? -6.788 2.334 7.542 1.00 94.00 180 LEU A N 1
ATOM 1412 C CA . LEU A 1 180 ? -5.730 1.754 6.707 1.00 94.00 180 LEU A CA 1
ATOM 1413 C C . LEU A 1 180 ? -5.763 2.273 5.261 1.00 94.00 180 LEU A C 1
ATOM 1415 O O . LEU A 1 180 ? -4.702 2.537 4.691 1.00 94.00 180 LEU A O 1
ATOM 1419 N N . CYS A 1 181 ? -6.946 2.471 4.667 1.00 93.19 181 CYS A N 1
ATOM 1420 C CA . CYS A 1 181 ? -7.069 3.079 3.339 1.00 93.19 181 CYS A CA 1
ATOM 1421 C C . CYS A 1 181 ? -6.540 4.521 3.333 1.00 93.19 181 CYS A C 1
ATOM 1423 O O . CYS A 1 181 ? -5.801 4.899 2.425 1.00 93.19 181 CYS A O 1
ATOM 1425 N N . VAL A 1 182 ? -6.849 5.306 4.371 1.00 95.56 182 VAL A N 1
ATOM 1426 C CA . VAL A 1 182 ? -6.308 6.661 4.551 1.00 95.56 182 VAL A CA 1
ATOM 1427 C C . VAL A 1 182 ? -4.781 6.643 4.701 1.00 95.56 182 VAL A C 1
ATOM 1429 O O . VAL A 1 182 ? -4.108 7.488 4.110 1.00 95.56 182 VAL A O 1
ATOM 1432 N N . LEU A 1 183 ? -4.206 5.669 5.418 1.00 96.38 183 LEU A N 1
ATOM 1433 C CA . LEU A 1 183 ? -2.747 5.509 5.494 1.00 96.38 183 LEU A CA 1
ATOM 1434 C C . LEU A 1 183 ? -2.109 5.138 4.141 1.00 96.38 183 LEU A C 1
ATOM 1436 O O . LEU A 1 183 ? -1.033 5.656 3.837 1.00 96.38 183 LEU A O 1
ATOM 1440 N N . ASP A 1 184 ? -2.758 4.317 3.305 1.00 95.06 184 ASP A N 1
ATOM 1441 C CA . ASP A 1 184 ? -2.298 4.019 1.934 1.00 95.06 184 ASP A CA 1
ATOM 1442 C C . ASP A 1 184 ? -2.307 5.303 1.077 1.00 95.06 184 ASP A C 1
ATOM 1444 O O . ASP A 1 184 ? -1.308 5.618 0.425 1.00 95.06 184 ASP A O 1
ATOM 1448 N N . THR A 1 185 ? -3.363 6.127 1.178 1.00 96.56 185 THR A N 1
ATOM 1449 C CA . THR A 1 185 ? -3.423 7.457 0.541 1.00 96.56 185 THR A CA 1
ATOM 1450 C C . THR A 1 185 ? -2.335 8.404 1.057 1.00 96.56 185 THR A C 1
ATOM 1452 O O . THR A 1 185 ? -1.682 9.070 0.256 1.00 96.56 185 THR A O 1
ATOM 1455 N N . PHE A 1 186 ? -2.092 8.478 2.368 1.00 96.19 186 PHE A N 1
ATOM 1456 C CA . PHE A 1 186 ? -1.060 9.350 2.946 1.00 96.19 186 PHE A CA 1
ATOM 1457 C C . PHE A 1 186 ? 0.369 8.911 2.587 1.00 96.19 186 PHE A C 1
ATOM 1459 O O . PHE A 1 186 ? 1.242 9.763 2.406 1.00 96.19 186 PHE A O 1
ATOM 1466 N N . ALA A 1 187 ? 0.617 7.606 2.448 1.00 95.56 187 ALA A N 1
ATOM 1467 C CA . ALA A 1 187 ? 1.899 7.074 1.990 1.00 95.56 187 ALA A CA 1
ATOM 1468 C C . ALA A 1 187 ? 2.129 7.316 0.483 1.00 95.56 187 ALA A C 1
ATOM 1470 O O . ALA A 1 187 ? 3.255 7.616 0.078 1.00 95.56 187 ALA A O 1
ATOM 1471 N N . LEU A 1 188 ? 1.073 7.223 -0.337 1.00 96.19 188 LEU A N 1
ATOM 1472 C CA . LEU A 1 188 ? 1.124 7.377 -1.797 1.00 96.19 188 LEU A CA 1
ATOM 1473 C C . LEU A 1 188 ? 1.119 8.839 -2.259 1.00 96.19 188 LEU A C 1
ATOM 1475 O O . LEU A 1 188 ? 1.981 9.265 -3.029 1.00 96.19 188 LEU A O 1
ATOM 1479 N N . CYS A 1 189 ? 0.124 9.609 -1.825 1.00 95.38 189 CYS A N 1
ATOM 1480 C CA . CYS A 1 189 ? -0.191 10.941 -2.334 1.00 95.38 189 CYS A CA 1
ATOM 1481 C C . CYS A 1 189 ? 0.622 12.025 -1.615 1.00 95.38 189 CYS A C 1
ATOM 1483 O O . CYS A 1 189 ? 0.073 12.950 -1.025 1.00 95.38 189 CYS A O 1
ATOM 1485 N N . ARG A 1 190 ? 1.951 11.899 -1.665 1.00 92.81 190 ARG A N 1
ATOM 1486 C CA . ARG A 1 190 ? 2.932 12.813 -1.064 1.00 92.81 190 ARG A CA 1
ATOM 1487 C C . ARG A 1 190 ? 3.351 13.920 -2.052 1.00 92.81 190 ARG A C 1
ATOM 1489 O O . ARG A 1 190 ? 4.194 13.656 -2.915 1.00 92.81 190 ARG A O 1
ATOM 1496 N N . PRO A 1 191 ? 2.823 15.162 -1.961 1.00 92.44 191 PRO A N 1
ATOM 1497 C CA . PRO A 1 191 ? 3.100 16.220 -2.939 1.00 92.44 191 PRO A CA 1
ATOM 1498 C C . PRO A 1 191 ? 4.594 16.553 -3.048 1.00 92.44 191 PRO A C 1
ATOM 1500 O O . PRO A 1 191 ? 5.063 16.979 -4.101 1.00 92.44 191 PRO A O 1
ATOM 1503 N N . GLU A 1 192 ? 5.350 16.299 -1.977 1.00 91.25 192 GLU A N 1
ATOM 1504 C CA . GLU A 1 192 ? 6.784 16.556 -1.864 1.00 91.25 192 GLU A CA 1
ATOM 1505 C C . GLU A 1 192 ? 7.606 15.736 -2.878 1.00 91.25 192 GLU A C 1
ATOM 1507 O O . GLU A 1 192 ? 8.622 16.218 -3.379 1.00 91.25 192 GLU A O 1
ATOM 1512 N N . ILE A 1 193 ? 7.156 14.522 -3.233 1.00 89.94 193 ILE A N 1
ATOM 1513 C CA . ILE A 1 193 ? 7.828 13.658 -4.225 1.00 89.94 193 ILE A CA 1
ATOM 1514 C C . ILE A 1 193 ? 7.277 13.810 -5.651 1.00 89.94 193 ILE A C 1
ATOM 1516 O O . ILE A 1 193 ? 7.914 13.322 -6.586 1.00 89.94 193 ILE A O 1
ATOM 1520 N N . ALA A 1 194 ? 6.158 14.520 -5.838 1.00 89.50 194 ALA A N 1
ATOM 1521 C CA . ALA A 1 194 ? 5.539 14.814 -7.139 1.00 89.50 194 ALA A CA 1
ATOM 1522 C C . ALA A 1 194 ? 5.938 16.184 -7.729 1.00 89.50 194 ALA A C 1
ATOM 1524 O O . ALA A 1 194 ? 5.349 16.644 -8.707 1.00 89.50 194 ALA A O 1
ATOM 1525 N N . ASN A 1 195 ? 6.959 16.835 -7.166 1.00 81.31 195 ASN A N 1
ATOM 1526 C CA . ASN A 1 195 ? 7.463 18.145 -7.596 1.00 81.31 195 ASN A CA 1
ATOM 1527 C C . ASN A 1 195 ? 7.933 18.227 -9.068 1.00 81.31 195 ASN A C 1
ATOM 1529 O O . ASN A 1 195 ? 8.022 19.321 -9.615 1.00 81.31 195 ASN A O 1
ATOM 1533 N N . THR A 1 196 ? 8.211 17.094 -9.720 1.00 78.19 196 THR A N 1
ATOM 1534 C CA . THR A 1 196 ? 8.620 16.991 -11.136 1.00 78.19 196 THR A CA 1
ATOM 1535 C C . THR A 1 196 ? 7.476 16.615 -12.092 1.00 78.19 196 THR A C 1
ATOM 1537 O O . THR A 1 196 ? 7.739 16.224 -13.229 1.00 78.19 196 THR A O 1
ATOM 1540 N N . THR A 1 197 ? 6.222 16.671 -11.634 1.00 80.06 197 THR A N 1
ATOM 1541 C CA . THR A 1 197 ? 5.040 16.178 -12.360 1.00 80.06 197 THR A CA 1
ATOM 1542 C C . THR A 1 197 ? 4.025 17.291 -12.592 1.00 80.06 197 THR A C 1
ATOM 1544 O O . THR A 1 197 ? 3.570 17.941 -11.647 1.00 80.06 197 THR A O 1
ATOM 1547 N N . THR A 1 198 ? 3.596 17.461 -13.845 1.00 77.12 198 THR A N 1
ATOM 1548 C CA . THR A 1 198 ? 2.534 18.402 -14.226 1.00 77.12 198 THR A CA 1
ATOM 1549 C C . THR A 1 198 ? 1.252 18.094 -13.451 1.00 77.12 198 THR A C 1
ATOM 1551 O O . THR A 1 198 ? 0.741 16.978 -13.505 1.00 77.12 198 THR A O 1
ATOM 1554 N N . ASN A 1 199 ? 0.742 19.075 -12.702 1.00 84.69 199 ASN A N 1
ATOM 1555 C CA . ASN A 1 199 ? -0.408 18.965 -11.787 1.00 84.69 199 ASN A CA 1
ATOM 1556 C C . ASN A 1 199 ? -0.275 17.933 -10.640 1.00 84.69 199 ASN A C 1
ATOM 1558 O O . ASN A 1 199 ? -1.197 17.809 -9.834 1.00 84.69 199 ASN A O 1
ATOM 1562 N N . GLY A 1 200 ? 0.859 17.237 -10.495 1.00 89.31 200 GLY A N 1
ATOM 1563 C CA . GLY A 1 200 ? 1.032 16.162 -9.506 1.00 89.31 200 GLY A CA 1
ATOM 1564 C C . GLY A 1 200 ? 0.937 16.651 -8.066 1.00 89.31 200 GLY A C 1
ATOM 1565 O O . GLY A 1 200 ? 0.213 16.071 -7.260 1.00 89.31 200 GLY A O 1
ATOM 1566 N N . VAL A 1 201 ? 1.594 17.777 -7.774 1.00 92.88 201 VAL A N 1
ATOM 1567 C CA . VAL A 1 201 ? 1.520 18.462 -6.473 1.00 92.88 201 VAL A CA 1
ATOM 1568 C C . VAL A 1 201 ? 0.070 18.815 -6.110 1.00 92.88 201 VAL A C 1
ATOM 1570 O O . VAL A 1 201 ? -0.339 18.599 -4.971 1.00 92.88 201 VAL A O 1
ATOM 1573 N N . HIS A 1 202 ? -0.730 19.292 -7.072 1.00 93.38 202 HIS A N 1
ATOM 1574 C CA . HIS A 1 202 ? -2.145 19.620 -6.858 1.00 93.38 202 HIS A CA 1
ATOM 1575 C C . HIS A 1 202 ? -2.980 18.365 -6.582 1.00 93.38 202 HIS A C 1
ATOM 1577 O O . HIS A 1 202 ? -3.635 18.282 -5.546 1.00 93.38 202 HIS A O 1
ATOM 1583 N N . ILE A 1 203 ? -2.925 17.374 -7.479 1.00 93.25 203 ILE A N 1
ATOM 1584 C CA . ILE A 1 203 ? -3.711 16.132 -7.388 1.00 93.25 203 ILE A CA 1
ATOM 1585 C C . ILE A 1 203 ? -3.414 15.392 -6.076 1.00 93.25 203 ILE A C 1
ATOM 1587 O O . ILE A 1 203 ? -4.334 14.940 -5.398 1.00 93.25 203 ILE A O 1
ATOM 1591 N N . MET A 1 204 ? -2.148 15.336 -5.655 1.00 94.12 204 MET A N 1
ATOM 1592 C CA . MET A 1 204 ? -1.779 14.727 -4.376 1.00 94.12 204 MET A CA 1
ATOM 1593 C C . MET A 1 204 ? -2.214 15.528 -3.157 1.00 94.12 204 MET A C 1
ATOM 1595 O O . MET A 1 204 ? -2.654 14.929 -2.179 1.00 94.12 204 MET A O 1
ATOM 1599 N N . SER A 1 205 ? -2.116 16.859 -3.200 1.00 94.88 205 SER A N 1
ATOM 1600 C CA . SER A 1 205 ? -2.592 17.704 -2.099 1.00 94.88 205 SER A CA 1
ATOM 1601 C C . SER A 1 205 ? -4.103 17.550 -1.926 1.00 94.88 205 SER A C 1
ATOM 1603 O O . SER A 1 205 ? -4.582 17.382 -0.810 1.00 94.88 205 SER A O 1
ATOM 1605 N N . GLN A 1 206 ? -4.848 17.505 -3.034 1.00 95.25 206 GLN A N 1
ATOM 1606 C CA . GLN A 1 206 ? -6.287 17.256 -3.041 1.00 95.25 206 GLN A CA 1
ATOM 1607 C C . GLN A 1 206 ? -6.637 15.863 -2.488 1.00 95.25 206 GLN A C 1
ATOM 1609 O O . GLN A 1 206 ? -7.516 15.757 -1.636 1.00 95.25 206 GLN A O 1
ATOM 1614 N N . ALA A 1 207 ? -5.917 14.813 -2.901 1.00 95.06 207 ALA A N 1
ATOM 1615 C CA . ALA A 1 207 ? -6.109 13.456 -2.386 1.00 95.06 207 ALA A CA 1
ATOM 1616 C C . ALA A 1 207 ? -5.812 13.348 -0.877 1.00 95.06 207 ALA A C 1
ATOM 1618 O O . ALA A 1 207 ? -6.590 12.747 -0.137 1.00 95.06 207 ALA A O 1
ATOM 1619 N N . ARG A 1 208 ? -4.733 13.984 -0.392 1.00 94.50 208 ARG A N 1
ATOM 1620 C CA . ARG A 1 208 ? -4.428 14.075 1.047 1.00 94.50 208 ARG A CA 1
ATOM 1621 C C . ARG A 1 208 ? -5.508 14.825 1.818 1.00 94.50 208 ARG A C 1
ATOM 1623 O O . ARG A 1 208 ? -5.909 14.345 2.872 1.00 94.50 208 ARG A O 1
ATOM 1630 N N . ASN A 1 209 ? -5.997 15.953 1.306 1.00 95.44 209 ASN A N 1
ATOM 1631 C CA . ASN A 1 209 ? -7.058 16.719 1.964 1.00 95.44 209 ASN A CA 1
ATOM 1632 C C . ASN A 1 209 ? -8.349 15.893 2.073 1.00 95.44 209 ASN A C 1
ATOM 1634 O O . ASN A 1 209 ? -8.906 15.783 3.161 1.00 95.44 209 ASN A O 1
ATOM 1638 N N . TYR A 1 210 ? -8.759 15.218 0.995 1.00 95.62 210 TYR A N 1
ATOM 1639 C CA . TYR A 1 210 ? -9.928 14.335 1.009 1.00 95.62 210 TYR A CA 1
ATOM 1640 C C . TYR A 1 210 ? -9.769 13.147 1.976 1.00 95.62 210 TYR A C 1
ATOM 1642 O O . TYR A 1 210 ? -10.718 12.771 2.664 1.00 95.62 210 TYR A O 1
ATOM 1650 N N . ALA A 1 211 ? -8.566 12.578 2.093 1.00 95.31 211 ALA A N 1
ATOM 1651 C CA . ALA A 1 211 ? -8.277 11.523 3.066 1.00 95.31 211 ALA A CA 1
ATOM 1652 C C . ALA A 1 211 ? -8.260 12.036 4.524 1.00 95.31 211 ALA A C 1
ATOM 1654 O O . ALA A 1 211 ? -8.724 11.331 5.418 1.00 95.31 211 ALA A O 1
ATOM 1655 N N . VAL A 1 212 ? -7.815 13.277 4.772 1.00 94.88 212 VAL A N 1
ATOM 1656 C CA . VAL A 1 212 ? -7.955 13.950 6.080 1.00 94.88 212 VAL A CA 1
ATOM 1657 C C . VAL A 1 212 ? -9.431 14.180 6.420 1.00 94.88 212 VAL A C 1
ATOM 1659 O O . VAL A 1 212 ? -9.853 13.838 7.521 1.00 94.88 212 VAL A O 1
ATOM 1662 N N . GLU A 1 213 ? -10.233 14.699 5.487 1.00 94.88 213 GLU A N 1
ATOM 1663 C CA . GLU A 1 213 ? -11.681 14.885 5.668 1.00 94.88 213 GLU A CA 1
ATOM 1664 C C . GLU A 1 213 ? -12.391 13.555 5.957 1.00 94.88 213 GLU A C 1
ATOM 1666 O O . GLU A 1 213 ? -13.180 13.471 6.898 1.00 94.88 213 GLU A O 1
ATOM 1671 N N . THR A 1 214 ? -12.058 12.504 5.201 1.00 94.31 214 THR A N 1
ATOM 1672 C CA . THR A 1 214 ? -12.588 11.143 5.385 1.00 94.31 214 THR A CA 1
ATOM 1673 C C . THR A 1 214 ? -12.256 10.600 6.776 1.00 94.31 214 THR A C 1
ATOM 1675 O O . THR A 1 214 ? -13.144 10.104 7.466 1.00 94.31 214 THR A O 1
ATOM 1678 N N . LEU A 1 215 ? -11.004 10.740 7.230 1.00 94.56 215 LEU A N 1
ATOM 1679 C CA . LEU A 1 215 ? -10.584 10.282 8.557 1.00 94.56 215 LEU A CA 1
ATOM 1680 C C . LEU A 1 215 ? -11.254 11.077 9.684 1.00 94.56 215 LEU A C 1
ATOM 1682 O O . LEU A 1 215 ? -11.717 10.487 10.656 1.00 94.56 215 LEU A O 1
ATOM 1686 N N . ILE A 1 216 ? -11.356 12.402 9.548 1.00 94.94 216 ILE A N 1
ATOM 1687 C CA . ILE A 1 216 ? -12.047 13.253 10.526 1.00 94.94 216 ILE A CA 1
ATOM 1688 C C . ILE A 1 216 ? -13.524 12.862 10.631 1.00 94.94 216 ILE A C 1
ATOM 1690 O O . ILE A 1 216 ? -14.036 12.802 11.744 1.00 94.94 216 ILE A O 1
ATOM 1694 N N . GLN A 1 217 ? -14.199 12.578 9.509 1.00 94.06 217 GLN A N 1
ATOM 1695 C CA . GLN A 1 217 ? -15.595 12.122 9.486 1.00 94.06 217 GLN A CA 1
ATOM 1696 C C . GLN A 1 217 ? -15.764 10.734 10.121 1.00 94.06 217 GLN A C 1
ATOM 1698 O O . GLN A 1 217 ? -16.635 10.556 10.971 1.00 94.06 217 GLN A O 1
ATOM 1703 N N . HIS A 1 218 ? -14.907 9.775 9.764 1.00 93.25 218 HIS A N 1
ATOM 1704 C CA . HIS A 1 218 ? -14.926 8.408 10.300 1.00 93.25 218 HIS A CA 1
ATOM 1705 C C . HIS A 1 218 ? -14.731 8.373 11.823 1.00 93.25 218 HIS A C 1
ATOM 1707 O O . HIS A 1 218 ? -15.468 7.702 12.545 1.00 93.25 218 HIS A O 1
ATOM 1713 N N . LEU A 1 219 ? -13.796 9.177 12.335 1.00 94.19 219 LEU A N 1
ATOM 1714 C CA . LEU A 1 219 ? -13.498 9.259 13.764 1.00 94.19 219 LEU A CA 1
ATOM 1715 C C . LEU A 1 219 ? -14.553 10.030 14.588 1.00 94.19 219 LEU A C 1
ATOM 1717 O O . LEU A 1 219 ? -14.448 10.043 15.812 1.00 94.19 219 LEU A O 1
ATOM 1721 N N . GLN A 1 220 ? -15.582 10.655 13.991 1.00 90.81 220 GLN A N 1
ATOM 1722 C CA . GLN A 1 220 ? -16.559 11.469 14.749 1.00 90.81 220 GLN A CA 1
ATOM 1723 C C . GLN A 1 220 ? -17.303 10.696 15.846 1.00 90.81 220 GLN A C 1
ATOM 1725 O O . GLN A 1 220 ? -17.702 11.307 16.836 1.00 90.81 220 GLN A O 1
ATOM 1730 N N . GLN A 1 221 ? -17.484 9.385 15.666 1.00 82.88 221 GLN A N 1
ATOM 1731 C CA . GLN A 1 221 ? -18.227 8.502 16.574 1.00 82.88 221 GLN A CA 1
ATOM 1732 C C . GLN A 1 221 ? -17.343 7.840 17.653 1.00 82.88 221 GLN A C 1
ATOM 1734 O O . GLN A 1 221 ? -17.832 6.994 18.398 1.00 82.88 221 GLN A O 1
ATOM 1739 N N . GLN A 1 222 ? -16.047 8.174 17.730 1.00 87.31 222 GLN A N 1
ATOM 1740 C CA . GLN A 1 222 ? -15.111 7.586 18.697 1.00 87.31 222 GLN A CA 1
ATOM 1741 C C . GLN A 1 222 ? -14.802 8.551 19.854 1.00 87.31 222 GLN A C 1
ATOM 1743 O O . GLN A 1 222 ? -14.513 9.727 19.641 1.00 87.31 222 GLN A O 1
ATOM 1748 N N . ASP A 1 223 ? -14.792 8.030 21.082 1.00 80.88 223 ASP A N 1
ATOM 1749 C CA . ASP A 1 223 ? -14.598 8.814 22.316 1.00 80.88 223 ASP A CA 1
ATOM 1750 C C . ASP A 1 223 ? -13.167 9.397 22.439 1.00 80.88 223 ASP A C 1
ATOM 1752 O O . ASP A 1 223 ? -12.973 10.506 22.926 1.00 80.88 223 ASP A O 1
ATOM 1756 N N . ASP A 1 224 ? -12.152 8.692 21.912 1.00 87.94 224 ASP A N 1
ATOM 1757 C CA . ASP A 1 224 ? -10.727 9.093 21.921 1.00 87.94 224 ASP A CA 1
ATOM 1758 C C . ASP A 1 224 ? -10.260 9.701 20.574 1.00 87.94 224 ASP A C 1
ATOM 1760 O O . ASP A 1 224 ? -9.072 9.678 20.244 1.00 87.94 224 ASP A O 1
ATOM 1764 N N . ARG A 1 225 ? -11.187 10.214 19.748 1.00 91.00 225 ARG A N 1
ATOM 1765 C CA . ARG A 1 225 ? -10.949 10.555 18.325 1.00 91.00 225 ARG A CA 1
ATOM 1766 C C . ARG A 1 225 ? -9.722 11.431 18.046 1.00 91.00 225 ARG A C 1
ATOM 1768 O O . ARG A 1 225 ? -9.000 11.178 17.086 1.00 91.00 225 ARG A O 1
ATOM 1775 N N . GLU A 1 226 ? -9.462 12.445 18.871 1.00 91.88 226 GLU A N 1
ATOM 1776 C CA . GLU A 1 226 ? -8.371 13.413 18.659 1.00 91.88 226 GLU A CA 1
ATOM 1777 C C . GLU A 1 226 ? -7.005 12.772 18.937 1.00 91.88 226 GLU A C 1
ATOM 1779 O O . GLU A 1 226 ? -6.056 12.933 18.166 1.00 91.88 226 GLU A O 1
ATOM 1784 N N . ASN A 1 227 ? -6.936 11.935 19.973 1.00 92.44 227 ASN A N 1
ATOM 1785 C CA . ASN A 1 227 ? -5.761 11.127 20.254 1.00 92.44 227 ASN A CA 1
ATOM 1786 C C . ASN A 1 227 ? -5.584 10.008 19.218 1.00 92.44 227 ASN A C 1
ATOM 1788 O O . ASN A 1 227 ? -4.448 9.763 18.818 1.00 92.44 227 ASN A O 1
ATOM 1792 N N . LYS A 1 228 ? -6.650 9.331 18.752 1.00 93.56 228 LYS A N 1
ATOM 1793 C CA . LYS A 1 228 ? -6.526 8.310 17.689 1.00 93.56 228 LYS A CA 1
ATOM 1794 C C . LYS A 1 228 ? -6.037 8.931 16.380 1.00 93.56 228 LYS A C 1
ATOM 1796 O O . LYS A 1 228 ? -5.094 8.404 15.796 1.00 93.56 228 LYS A O 1
ATOM 1801 N N . LEU A 1 229 ? -6.564 10.094 15.989 1.00 94.94 229 LEU A N 1
ATOM 1802 C CA . LEU A 1 229 ? -6.083 10.876 14.844 1.00 94.94 229 LEU A CA 1
ATOM 1803 C C . LEU A 1 229 ? -4.579 11.185 14.955 1.00 94.94 229 LEU A C 1
ATOM 1805 O O . LEU A 1 229 ? -3.820 10.880 14.035 1.00 94.94 229 LEU A O 1
ATOM 1809 N N . ALA A 1 230 ? -4.125 11.722 16.092 1.00 94.62 230 ALA A N 1
ATOM 1810 C CA . ALA A 1 230 ? -2.705 12.003 16.317 1.00 94.62 230 ALA A CA 1
ATOM 1811 C C . ALA A 1 230 ? -1.838 10.728 16.266 1.00 94.62 230 ALA A C 1
ATOM 1813 O O . ALA A 1 230 ? -0.800 10.705 15.604 1.00 94.62 230 ALA A O 1
ATOM 1814 N N . LYS A 1 231 ? -2.290 9.638 16.904 1.00 94.56 231 LYS A N 1
ATOM 1815 C CA . LYS A 1 231 ? -1.607 8.334 16.901 1.00 94.56 231 LYS A CA 1
ATOM 1816 C C . LYS A 1 231 ? -1.500 7.733 15.489 1.00 94.56 231 LYS A C 1
ATOM 1818 O O . LYS A 1 231 ? -0.445 7.201 15.156 1.00 94.56 231 LYS A O 1
ATOM 1823 N N . ILE A 1 232 ? -2.538 7.854 14.654 1.00 94.94 232 ILE A N 1
ATOM 1824 C CA . ILE A 1 232 ? -2.529 7.429 13.240 1.00 94.94 232 ILE A CA 1
ATOM 1825 C C . ILE A 1 232 ? -1.494 8.235 12.444 1.00 94.94 232 ILE A C 1
ATOM 1827 O O . ILE A 1 232 ? -0.696 7.657 11.706 1.00 94.94 232 ILE A O 1
ATOM 1831 N N . LEU A 1 233 ? -1.432 9.557 12.631 1.00 94.44 233 LEU A N 1
ATOM 1832 C CA . LEU A 1 233 ? -0.435 10.396 11.958 1.00 94.44 233 LEU A CA 1
ATOM 1833 C C . LEU A 1 233 ? 1.007 10.056 12.385 1.00 94.44 233 LEU A C 1
ATOM 1835 O O . LEU A 1 233 ? 1.914 10.119 11.554 1.00 94.44 233 LEU A O 1
ATOM 1839 N N . PHE A 1 234 ? 1.228 9.597 13.623 1.00 94.88 234 PHE A N 1
ATOM 1840 C CA . PHE A 1 234 ? 2.528 9.078 14.077 1.00 94.88 234 PHE A CA 1
ATOM 1841 C C . PHE A 1 234 ? 2.940 7.729 13.452 1.00 94.88 234 PHE A C 1
ATOM 1843 O O . PHE A 1 234 ? 4.091 7.323 13.612 1.00 94.88 234 PHE A O 1
ATOM 1850 N N . VAL A 1 235 ? 2.077 7.059 12.676 1.00 95.75 235 VAL A N 1
ATOM 1851 C CA . VAL A 1 235 ? 2.477 5.907 11.842 1.00 95.75 235 VAL A CA 1
ATOM 1852 C C . VAL A 1 235 ? 3.249 6.364 10.591 1.00 95.75 235 VAL A C 1
ATOM 1854 O O . VAL A 1 235 ? 4.125 5.645 10.107 1.00 95.75 235 VAL A O 1
ATOM 1857 N N . LEU A 1 236 ? 3.002 7.580 10.083 1.00 93.62 236 LEU A N 1
ATOM 1858 C CA . LEU A 1 236 ? 3.622 8.080 8.846 1.00 93.62 236 LEU A CA 1
ATOM 1859 C C . LEU A 1 236 ? 5.159 8.224 8.922 1.00 93.62 236 LEU A C 1
ATOM 1861 O O . LEU A 1 236 ? 5.817 7.824 7.958 1.00 93.62 236 LEU A O 1
ATOM 1865 N N . PRO A 1 237 ? 5.777 8.706 10.022 1.00 93.62 237 PRO A N 1
ATOM 1866 C CA . PRO A 1 237 ? 7.232 8.666 10.192 1.00 93.62 237 PRO A CA 1
ATOM 1867 C C . PRO A 1 237 ? 7.824 7.250 10.159 1.00 93.62 237 PRO A C 1
ATOM 1869 O O . PRO A 1 237 ? 8.929 7.072 9.656 1.00 93.62 237 PRO A O 1
ATOM 1872 N N . ILE A 1 238 ? 7.092 6.235 10.637 1.00 92.94 238 ILE A N 1
ATOM 1873 C CA . ILE A 1 238 ? 7.541 4.833 10.588 1.00 92.94 238 ILE A CA 1
ATOM 1874 C C . ILE A 1 238 ? 7.528 4.346 9.134 1.00 92.94 238 ILE A C 1
ATOM 1876 O O . ILE A 1 238 ? 8.536 3.853 8.639 1.00 92.94 238 ILE A O 1
ATOM 1880 N N . LEU A 1 239 ? 6.417 4.559 8.419 1.00 92.69 239 LEU A N 1
ATOM 1881 C CA . LEU A 1 239 ? 6.287 4.174 7.008 1.00 92.69 239 LEU A CA 1
ATOM 1882 C C . LEU A 1 239 ? 7.315 4.875 6.107 1.00 92.69 239 LEU A C 1
ATOM 1884 O O . LEU A 1 239 ? 7.871 4.262 5.201 1.00 92.69 239 LEU A O 1
ATOM 1888 N N . THR A 1 240 ? 7.559 6.167 6.336 1.00 90.50 240 THR A N 1
ATOM 1889 C CA . THR A 1 240 ? 8.421 6.994 5.470 1.00 90.50 240 THR A CA 1
ATOM 1890 C C . THR A 1 240 ? 9.896 7.015 5.874 1.00 90.50 240 THR A C 1
ATOM 1892 O O . THR A 1 240 ? 10.712 7.483 5.082 1.00 90.50 240 THR A O 1
ATOM 1895 N N . GLY A 1 241 ? 10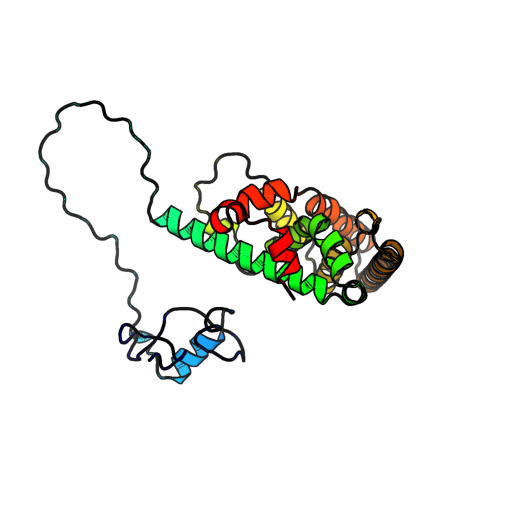.254 6.490 7.052 1.00 87.50 241 GLY A N 1
ATOM 1896 C CA . GLY A 1 241 ? 11.642 6.380 7.509 1.00 87.50 241 GLY A CA 1
ATOM 1897 C C . GLY A 1 241 ? 12.459 5.298 6.795 1.00 87.50 241 GLY A C 1
ATOM 1898 O O . GLY A 1 241 ? 13.683 5.380 6.776 1.00 87.50 241 GLY A O 1
ATOM 1899 N N . CYS A 1 242 ? 11.807 4.304 6.184 1.00 85.25 242 CYS A N 1
ATOM 1900 C CA . CYS A 1 242 ? 12.492 3.194 5.529 1.00 85.25 242 CYS A CA 1
ATOM 1901 C C . CYS A 1 242 ? 13.093 3.586 4.165 1.00 85.25 242 CYS A C 1
ATOM 1903 O O . CYS A 1 242 ? 12.377 3.917 3.208 1.00 85.25 242 CYS A O 1
ATOM 1905 N N . CYS A 1 243 ? 14.421 3.491 4.065 1.00 84.81 243 CYS A N 1
ATOM 1906 C CA . CYS A 1 243 ? 15.180 3.718 2.841 1.00 84.81 243 CYS A CA 1
ATOM 1907 C C . CYS A 1 243 ? 14.845 2.663 1.775 1.00 84.81 243 CYS A C 1
ATOM 1909 O O . CYS A 1 243 ? 14.987 1.457 1.985 1.00 84.81 243 CYS A O 1
ATOM 1911 N N . SER A 1 244 ? 14.440 3.117 0.587 1.00 86.88 244 SER A N 1
ATOM 1912 C CA . SER A 1 244 ? 14.113 2.229 -0.534 1.00 86.88 244 SER A CA 1
ATOM 1913 C C . SER A 1 244 ? 15.315 1.441 -1.058 1.00 86.88 244 SER A C 1
ATOM 1915 O O . SER A 1 244 ? 15.126 0.343 -1.576 1.00 86.88 244 SER A O 1
ATOM 1917 N N . ARG A 1 245 ? 16.545 1.957 -0.911 1.00 83.69 245 ARG A N 1
ATOM 1918 C CA . ARG A 1 245 ? 17.756 1.224 -1.304 1.00 83.69 245 ARG A CA 1
ATOM 1919 C C . ARG A 1 245 ? 18.050 0.075 -0.340 1.00 83.69 245 ARG A C 1
ATOM 1921 O O . ARG A 1 245 ? 18.192 -1.049 -0.800 1.00 83.69 245 ARG A O 1
ATOM 1928 N N . GLU A 1 246 ? 18.065 0.339 0.965 1.00 82.75 246 GLU A N 1
ATOM 1929 C CA . GLU A 1 246 ? 18.305 -0.686 1.996 1.00 82.75 246 GLU A CA 1
ATOM 1930 C C . GLU A 1 246 ? 17.269 -1.813 1.905 1.00 82.75 246 GLU A C 1
ATOM 1932 O O . GLU A 1 246 ? 17.632 -2.983 1.841 1.00 82.75 246 GLU A O 1
ATOM 1937 N N . LEU A 1 247 ? 15.982 -1.479 1.756 1.00 85.81 247 LEU A N 1
ATOM 1938 C CA . LEU A 1 247 ? 14.931 -2.486 1.592 1.00 85.81 247 LEU A CA 1
ATOM 1939 C C . LEU A 1 247 ? 15.062 -3.280 0.275 1.00 85.81 247 LEU A C 1
ATOM 1941 O O . LEU A 1 247 ? 14.709 -4.459 0.232 1.00 85.81 247 LEU A O 1
ATOM 1945 N N . ALA A 1 248 ? 15.601 -2.681 -0.793 1.00 85.44 248 ALA A N 1
ATOM 1946 C CA . ALA A 1 248 ? 15.906 -3.402 -2.030 1.00 85.44 248 ALA A CA 1
ATOM 1947 C C . ALA A 1 248 ? 17.134 -4.320 -1.908 1.00 85.44 248 ALA A C 1
ATOM 1949 O O . ALA A 1 248 ? 17.110 -5.434 -2.434 1.00 85.44 248 ALA A O 1
ATOM 1950 N N . GLU A 1 249 ? 18.172 -3.889 -1.194 1.00 81.50 249 GLU A N 1
ATOM 1951 C CA . GLU A 1 249 ? 19.367 -4.684 -0.898 1.00 81.50 249 GLU A CA 1
ATOM 1952 C C . GLU A 1 249 ? 19.027 -5.876 0.023 1.00 81.50 249 GLU A C 1
ATOM 1954 O O . GLU A 1 249 ? 19.418 -7.005 -0.276 1.00 81.50 249 GLU A O 1
ATOM 1959 N N . GLU A 1 250 ? 18.222 -5.665 1.073 1.00 79.62 250 GLU A N 1
ATOM 1960 C CA . GLU A 1 250 ? 17.803 -6.702 2.034 1.00 79.62 250 GLU A CA 1
ATOM 1961 C C . GLU A 1 250 ? 16.799 -7.721 1.444 1.00 79.62 250 GLU A C 1
ATOM 1963 O O . GLU A 1 250 ? 16.931 -8.925 1.690 1.00 79.62 250 GLU A O 1
ATOM 1968 N N . LEU A 1 251 ? 15.794 -7.278 0.667 1.00 79.31 251 LEU A N 1
ATOM 1969 C CA . LEU A 1 251 ? 14.660 -8.132 0.257 1.00 79.31 251 LEU A CA 1
ATOM 1970 C C . LEU A 1 251 ? 14.595 -8.496 -1.235 1.00 79.31 251 LEU A C 1
ATOM 1972 O O . LEU A 1 251 ? 13.881 -9.442 -1.576 1.00 79.31 251 LEU A O 1
ATOM 1976 N N . PHE A 1 252 ? 15.301 -7.792 -2.131 1.00 81.06 252 PHE A N 1
ATOM 1977 C CA . PHE A 1 252 ? 15.144 -7.979 -3.585 1.00 81.06 252 PHE A CA 1
ATOM 1978 C C . PHE A 1 252 ? 16.426 -8.330 -4.343 1.00 81.06 252 PHE A C 1
ATOM 1980 O O . PHE A 1 252 ? 16.358 -9.153 -5.258 1.00 81.06 252 PHE A O 1
ATOM 1987 N N . ALA A 1 253 ? 17.592 -7.801 -3.965 1.00 76.75 253 ALA A N 1
ATOM 1988 C CA . ALA A 1 253 ? 18.862 -8.114 -4.630 1.00 76.75 253 ALA A CA 1
ATOM 1989 C C . ALA A 1 253 ? 19.149 -9.634 -4.771 1.00 76.75 253 ALA A C 1
ATOM 1991 O O . ALA A 1 253 ? 19.577 -10.041 -5.853 1.00 76.75 253 ALA A O 1
ATOM 1992 N N . PRO A 1 254 ? 18.823 -10.513 -3.794 1.00 71.75 254 PRO A N 1
ATOM 1993 C CA . PRO A 1 254 ? 19.004 -11.968 -3.927 1.00 71.75 254 PRO A CA 1
ATOM 1994 C C . PRO A 1 254 ? 18.138 -12.655 -5.001 1.00 71.75 254 PRO A C 1
ATOM 1996 O O . PRO A 1 254 ? 18.423 -13.789 -5.378 1.00 71.75 254 PRO A O 1
ATOM 1999 N N . ILE A 1 255 ? 17.082 -11.991 -5.486 1.00 68.44 255 ILE A N 1
ATOM 2000 C CA . ILE A 1 255 ? 16.152 -12.495 -6.518 1.00 68.44 255 ILE A CA 1
ATOM 2001 C C . ILE A 1 255 ? 16.395 -11.813 -7.866 1.00 68.44 255 ILE A C 1
ATOM 2003 O O . ILE A 1 255 ? 16.260 -12.420 -8.927 1.00 68.44 255 ILE A O 1
ATOM 2007 N N . ILE A 1 256 ? 16.668 -10.511 -7.801 1.00 66.12 256 ILE A N 1
ATOM 2008 C CA . ILE A 1 256 ? 16.594 -9.568 -8.916 1.00 66.12 256 ILE A CA 1
ATOM 2009 C C . ILE A 1 256 ? 18.000 -9.259 -9.479 1.00 66.12 256 ILE A C 1
ATOM 2011 O O . ILE A 1 256 ? 18.132 -8.897 -10.653 1.00 66.12 256 ILE A O 1
ATOM 2015 N N . GLY A 1 257 ? 19.056 -9.459 -8.680 1.00 67.19 257 GLY A N 1
ATOM 2016 C CA . GLY A 1 257 ? 20.434 -9.110 -9.033 1.00 67.19 257 GLY A CA 1
ATOM 2017 C C . GLY A 1 257 ? 20.559 -7.626 -9.383 1.00 67.19 257 GLY A C 1
ATOM 2018 O O . GLY A 1 257 ? 19.902 -6.783 -8.776 1.00 67.19 257 GLY A O 1
ATOM 2019 N N . ASP A 1 258 ? 21.325 -7.316 -10.429 1.00 58.47 258 ASP A N 1
ATOM 2020 C CA . ASP A 1 258 ? 21.494 -5.951 -10.953 1.00 58.47 258 ASP A CA 1
ATOM 2021 C C . ASP A 1 258 ? 20.253 -5.406 -11.704 1.00 58.47 258 ASP A C 1
ATOM 2023 O O . ASP A 1 258 ? 20.310 -4.347 -12.341 1.00 58.47 258 ASP A O 1
ATOM 2027 N N . THR A 1 259 ? 19.117 -6.120 -11.702 1.00 62.47 259 THR A N 1
ATOM 2028 C CA . THR A 1 259 ? 17.913 -5.666 -12.414 1.00 62.47 259 THR A CA 1
ATOM 2029 C C . THR A 1 259 ? 17.228 -4.539 -11.648 1.00 62.47 259 THR A C 1
ATOM 2031 O O . THR A 1 259 ? 16.373 -4.748 -10.799 1.00 62.47 259 THR A O 1
ATOM 2034 N N . ASP A 1 260 ? 17.584 -3.315 -12.015 1.00 73.94 260 ASP A N 1
ATOM 2035 C CA . ASP A 1 260 ? 16.942 -2.071 -11.593 1.00 73.94 260 ASP A CA 1
ATOM 2036 C C . ASP A 1 260 ? 15.417 -2.194 -11.333 1.00 73.94 260 ASP A C 1
ATOM 2038 O O . ASP A 1 260 ? 14.607 -2.402 -12.248 1.00 73.94 260 ASP A O 1
ATOM 2042 N N . LEU A 1 261 ? 15.033 -2.023 -10.062 1.00 81.75 261 LEU A N 1
ATOM 2043 C CA . LEU A 1 261 ? 13.656 -2.111 -9.575 1.00 81.75 261 LEU A CA 1
ATOM 2044 C C . LEU A 1 261 ? 12.745 -1.047 -10.218 1.00 81.75 261 LEU A C 1
ATOM 2046 O O . LEU A 1 261 ? 11.540 -1.270 -10.348 1.00 81.75 261 LEU A O 1
ATOM 2050 N N . GLU A 1 262 ? 13.295 0.069 -10.713 1.00 80.75 262 GLU A N 1
ATOM 2051 C CA . GLU A 1 262 ? 12.539 1.072 -11.466 1.00 80.75 262 GLU A CA 1
ATOM 2052 C C . GLU A 1 262 ? 11.946 0.508 -12.770 1.00 80.75 262 GLU A C 1
ATOM 2054 O O . GLU A 1 262 ? 10.871 0.943 -13.204 1.00 80.75 262 GLU A O 1
ATOM 2059 N N . LYS A 1 263 ? 12.608 -0.485 -13.384 1.00 84.62 263 LYS A N 1
ATOM 2060 C CA . LYS A 1 263 ? 12.093 -1.224 -14.551 1.00 84.62 263 LYS A CA 1
ATOM 2061 C C . LYS A 1 263 ? 10.947 -2.145 -14.148 1.00 84.62 263 LYS A C 1
ATOM 2063 O O . LYS A 1 263 ? 9.960 -2.240 -14.877 1.00 84.62 263 LYS A O 1
ATOM 2068 N N . VAL A 1 264 ? 11.035 -2.771 -12.970 1.00 86.12 264 VAL A N 1
ATOM 2069 C CA . VAL A 1 264 ? 9.950 -3.596 -12.420 1.00 86.12 264 VAL A CA 1
ATOM 2070 C C . VAL A 1 264 ? 8.714 -2.726 -12.173 1.00 86.12 264 VAL A C 1
ATOM 2072 O O . VAL A 1 264 ? 7.651 -3.048 -12.702 1.00 86.12 264 VAL A O 1
ATOM 2075 N N . ILE A 1 265 ? 8.858 -1.573 -11.504 1.00 88.31 265 ILE A N 1
ATOM 2076 C CA . ILE A 1 265 ? 7.781 -0.576 -11.322 1.00 88.31 265 ILE A CA 1
ATOM 2077 C C . ILE A 1 265 ? 7.133 -0.209 -12.667 1.00 88.31 265 ILE A C 1
ATOM 2079 O O . ILE A 1 265 ? 5.909 -0.267 -12.797 1.00 88.31 265 ILE A O 1
ATOM 2083 N N . ALA A 1 266 ? 7.937 0.123 -13.683 1.00 89.88 266 ALA A N 1
ATOM 2084 C CA . ALA A 1 266 ? 7.446 0.510 -15.008 1.00 89.88 266 ALA A CA 1
ATOM 2085 C C . ALA A 1 266 ? 6.766 -0.641 -15.785 1.00 89.88 266 ALA A C 1
ATOM 2087 O O . ALA A 1 266 ? 5.904 -0.381 -16.625 1.00 89.88 266 ALA A O 1
ATOM 2088 N N . SER A 1 267 ? 7.128 -1.900 -15.511 1.00 88.00 267 SER A N 1
ATOM 2089 C CA . SER A 1 267 ? 6.520 -3.089 -16.130 1.00 88.00 267 SER A CA 1
ATOM 2090 C C . SER A 1 267 ? 5.161 -3.478 -15.537 1.00 88.00 267 SER A C 1
ATOM 2092 O O . SER A 1 267 ? 4.331 -4.068 -16.233 1.00 88.00 267 SER A O 1
ATOM 2094 N N . VAL A 1 268 ? 4.915 -3.143 -14.266 1.00 86.44 268 VAL A N 1
ATOM 2095 C CA . VAL A 1 268 ? 3.634 -3.400 -13.601 1.00 86.44 268 VAL A CA 1
ATOM 2096 C C . VAL A 1 268 ? 2.561 -2.476 -14.168 1.00 86.44 268 VAL A C 1
ATOM 2098 O O . VAL A 1 268 ? 2.753 -1.263 -14.232 1.00 86.44 268 VAL A O 1
ATOM 2101 N N . ARG A 1 269 ? 1.411 -3.061 -14.509 1.00 75.81 269 ARG A N 1
ATOM 2102 C CA . ARG A 1 269 ? 0.151 -2.390 -14.848 1.00 75.81 269 ARG A CA 1
ATOM 2103 C C . ARG A 1 269 ? -0.926 -2.826 -13.850 1.00 75.81 269 ARG A C 1
ATOM 2105 O O . ARG A 1 269 ? -0.882 -4.013 -13.440 1.00 75.81 269 ARG A O 1
#

Radius of gyration: 23.67 Å; chains: 1; bounding box: 63×66×40 Å

Organism: NCBI:txid471704

Sequence (269 aa):
SCKVCGDRSYGKHYGVYCCDGYSDGSCTIDKARRNWCPHCRLKKCFSVGMNTAAVQEERGPRARNNSLSNPHNSNSTWKPRVDPSTSFCTAIQYEISAQIFLAAIRNARRHRDFSILNTEDQNKILRRGWSALFVLRAATWPVDLMNIRGQSAMSNDSALAYIIATRAAIEKLQLDDVELCVLDTFALCRPEIANTTTNGVHIMSQARNYAVETLIQHLQQQDDRENKLAKILFVLPILTGCCSRELAEELFAPIIGDTDLEKVIASVR

InterPro domains:
  IPR000536 Nuclear hormone receptor, ligand-binding domain [PS51843] (63-269)
  IPR000536 Nuclear hormone receptor, ligand-binding domain [SM00430] (95-243)
  IPR001628 Zinc finger, nuclear hormone receptor-type [PF00105] (2-21)
  IPR001628 Zinc finger, nuclear hormone receptor-type [PF00105] (24-51)
  IPR001628 Zinc finger, nuclear hormone receptor-type [PR00047] (2-18)
  IPR001628 Zinc finger, nuclear hormone receptor-type [PR00047] (34-42)
  IPR001628 Zinc finger, nuclear hormone receptor-type [PR00047] (42-50)
  IPR001628 Zinc finger, nuclear hormone receptor-type [PS51030] (1-57)
  IPR001628 Zinc finger, nuclear hormone receptor-type [SM00399] (1-53)
  IPR001723 Nuclear hormone receptor [PR00398] (46-56)
  IPR001723 Nuclear hormone receptor [PR00398] (117-133)
  IPR001723 Nuclear hormone receptor [PR00398] (173-188)
  IPR001723 Nuclear hormone receptor [PR00398] (231-248)
  IPR013088 Zinc finger, NHR/GATA-type [G3DSA:3.30.50.10] (21-82)
  IPR035500 Nuclear hormone receptor-like domain superfamily [G3DSA:1.10.565.10] (91-268)
  IPR035500 Nuclear hormone receptor-like domain superfamily [SSF48508] (86-265)
  IPR050274 Nuclear hormone receptor family NR2 subfamily [PTHR24083] (2-266)

pLDDT: mean 78.74, std 17.47, range [27.28, 96.56]

Foldseek 3Di:
DAPLAPDDFDDAAQNGRHDDEADDDPDDRYPVCPHVDHDDSVVSCVVVPRHPVPDDPDDPDDDDDDDDDDDDDDDDDDPDDDDVLLVVLLVVLLVVLVSLLLVLLVVQCVPPLSVPFDLVLSLQQCVQQSQLSSLLSQLVPPDPSVVSNPPPDDDDLPSVVLSVVLNVLCVVLVDDPLLSVLSSLVSRLDLVSSPVGDCSNVSSVVSNVVSVVSLLVVLPPPPCSVVSVVSSVVNNCSSNVDDPVSCCVNRPCVPQPPNDCSVVSSPRD